Protein AF-0000000084943368 (afdb_homodimer)

pLDDT: mean 85.99, std 12.98, range [38.03, 97.88]

Radius of gyration: 17.95 Å; Cα contacts (8 Å, |Δi|>4): 256; chains: 2; bounding box: 40×63×38 Å

Solvent-accessible surface area (backbone atoms only — not comparable to full-atom values): 11336 Å² total; per-residue (Å²): 122,72,68,53,50,54,46,42,65,58,42,25,47,62,23,28,58,54,39,60,60,50,49,60,69,29,65,86,45,66,41,35,63,68,56,49,50,61,71,68,44,101,60,52,69,66,56,49,51,52,53,52,49,42,31,36,66,37,35,29,31,46,76,45,78,38,72,89,68,64,84,44,48,30,35,29,60,30,76,60,28,56,68,42,44,65,58,48,51,50,51,53,48,51,48,64,76,42,43,74,57,31,76,89,122,72,70,53,51,55,46,41,65,59,42,27,46,62,22,30,58,56,38,58,58,51,49,60,69,29,66,88,45,64,42,35,64,68,58,50,50,62,72,68,43,101,62,54,70,66,57,49,51,51,52,52,49,43,31,34,66,39,35,29,30,45,78,44,76,39,74,90,67,68,81,44,50,30,36,32,60,29,76,60,29,55,68,42,45,65,58,47,53,49,51,54,48,51,49,66,75,43,43,75,57,32,75,89

Organism: NCBI:txid638301

Nearest PDB structures (foldseek):
  7bzg-assembly3_J  TM=8.131E-01  e=2.054E-06  Bacillus subtilis subsp. subtilis str. 168
  4a5n-assembly2_D  TM=8.338E-01  e=8.220E-06  Bacillus subtilis
  1yyv-assembly1_B  TM=8.795E-01  e=1.180E-05  Salmonella enterica subsp. enterica serovar Typhimurium str. LT2
  4a5m-assembly1_B  TM=8.443E-01  e=1.800E-05  Bacillus subtilis
  5hs8-assembly1_A  TM=8.587E-01  e=2.030E-05  Bacillus subtilis subsp. subtilis str. 168

Structure (mmCIF, N/CA/C/O backbone):
data_AF-0000000084943368-model_v1
#
loop_
_entity.id
_entity.type
_entity.pdbx_description
1 polymer 'Transcriptional regulator, HxlR family'
#
loop_
_atom_site.group_PDB
_atom_site.id
_atom_site.type_symbol
_atom_site.label_atom_id
_atom_site.label_alt_id
_atom_site.label_comp_id
_atom_site.label_asym_id
_atom_site.label_entity_id
_atom_site.label_seq_id
_atom_site.pdbx_PDB_ins_code
_atom_site.Cartn_x
_atom_site.Cartn_y
_atom_site.Cartn_z
_atom_site.occupancy
_atom_site.B_iso_or_equiv
_atom_site.auth_seq_id
_atom_site.auth_comp_id
_atom_site.auth_asym_id
_atom_site.auth_atom_id
_atom_site.pdbx_PDB_model_num
ATOM 1 N N . MET A 1 1 ? 19.891 8.328 3.795 1 38.34 1 MET A N 1
ATOM 2 C CA . MET A 1 1 ? 19.062 8.852 2.717 1 38.34 1 MET A CA 1
ATOM 3 C C . MET A 1 1 ? 18.922 7.828 1.591 1 38.34 1 MET A C 1
ATOM 5 O O . MET A 1 1 ? 17.953 7.855 0.831 1 38.34 1 MET A O 1
ATOM 9 N N . GLU A 1 2 ? 20.062 7.227 1.278 1 42.47 2 GLU A N 1
ATOM 10 C CA . GLU A 1 2 ? 20.344 6.234 0.245 1 42.47 2 GLU A CA 1
ATOM 11 C C . GLU A 1 2 ? 19.406 5.035 0.358 1 42.47 2 GLU A C 1
ATOM 13 O O . GLU A 1 2 ? 18.922 4.52 -0.652 1 42.47 2 GLU A O 1
ATOM 18 N N . ASN A 1 3 ? 19.375 4.504 1.568 1 47.84 3 ASN A N 1
ATOM 19 C CA . ASN A 1 3 ? 18.812 3.217 1.953 1 47.84 3 ASN A CA 1
ATOM 20 C C . ASN A 1 3 ? 17.281 3.232 1.868 1 47.84 3 ASN A C 1
ATOM 22 O O . ASN A 1 3 ? 16.656 2.178 1.788 1 47.84 3 ASN A O 1
ATOM 26 N N . GLU A 1 4 ? 16.844 4.508 1.929 1 57.06 4 GLU A N 1
ATOM 27 C CA . GLU A 1 4 ? 15.398 4.695 1.867 1 57.06 4 GLU A CA 1
ATOM 28 C C . GLU A 1 4 ? 14.883 4.52 0.443 1 57.06 4 GLU A C 1
ATOM 30 O O . GLU A 1 4 ? 13.773 4.016 0.238 1 57.06 4 GLU A O 1
ATOM 35 N N . THR A 1 5 ? 15.773 4.84 -0.438 1 58.81 5 THR A N 1
ATOM 36 C CA . THR A 1 5 ? 15.398 4.699 -1.84 1 58.81 5 THR A CA 1
ATOM 37 C C . THR A 1 5 ? 15.117 3.238 -2.18 1 58.81 5 THR A C 1
ATOM 39 O O . THR A 1 5 ? 14.156 2.934 -2.887 1 58.81 5 THR A O 1
ATOM 42 N N . TYR A 1 6 ? 16.062 2.508 -1.669 1 59.03 6 TYR A N 1
ATOM 43 C CA . TYR A 1 6 ? 15.906 1.086 -1.949 1 59.03 6 TYR A CA 1
ATOM 44 C C . TYR A 1 6 ? 14.633 0.546 -1.3 1 59.03 6 TYR A C 1
ATOM 46 O O . TYR A 1 6 ? 13.906 -0.243 -1.907 1 59.03 6 TYR A O 1
ATOM 54 N N . LEU A 1 7 ? 14.469 1.04 -0.187 1 63.16 7 LEU A N 1
ATOM 55 C CA . LEU A 1 7 ? 13.258 0.605 0.51 1 63.16 7 LEU A CA 1
ATOM 56 C C . LEU A 1 7 ? 12.008 1.028 -0.254 1 63.16 7 LEU A C 1
ATOM 58 O O . LEU A 1 7 ? 11.039 0.276 -0.323 1 63.16 7 LEU A O 1
ATOM 62 N N . ARG A 1 8 ? 12.289 2.049 -0.898 1 65.69 8 ARG A N 1
ATOM 63 C CA . ARG A 1 8 ? 11.156 2.578 -1.65 1 65.69 8 ARG A CA 1
ATOM 64 C C . ARG A 1 8 ? 10.867 1.714 -2.873 1 65.69 8 ARG A C 1
ATOM 66 O O . AR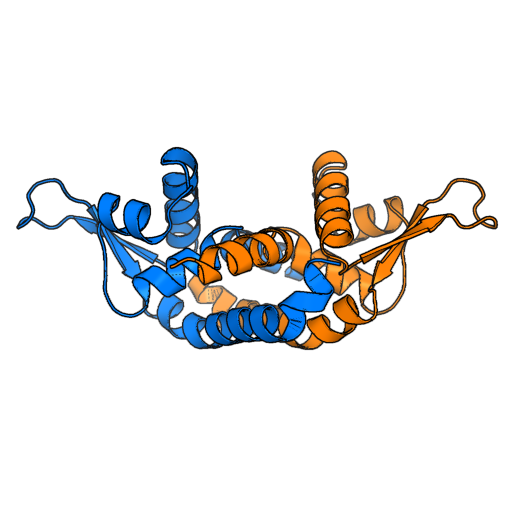G A 1 8 ? 9.703 1.425 -3.17 1 65.69 8 ARG A O 1
ATOM 73 N N . LYS A 1 9 ? 11.922 1.288 -3.475 1 65.88 9 LYS A N 1
ATOM 74 C CA . LYS A 1 9 ? 11.727 0.474 -4.672 1 65.88 9 LYS A CA 1
ATOM 75 C C . LYS A 1 9 ? 11.023 -0.839 -4.336 1 65.88 9 LYS A C 1
ATOM 77 O O . LYS A 1 9 ? 10.219 -1.335 -5.125 1 65.88 9 LYS A O 1
ATOM 82 N N . LEU A 1 10 ? 11.359 -1.31 -3.209 1 64.06 10 LEU A N 1
ATOM 83 C CA . LEU A 1 10 ? 10.805 -2.598 -2.805 1 64.06 10 LEU A CA 1
ATOM 84 C C . LEU A 1 10 ? 9.422 -2.424 -2.182 1 64.06 10 LEU A C 1
ATOM 86 O O . LEU A 1 10 ? 8.547 -3.271 -2.361 1 64.06 10 LEU A O 1
ATOM 90 N N . ALA A 1 11 ? 9.305 -1.315 -1.587 1 70 11 ALA A N 1
ATOM 91 C CA . ALA A 1 11 ? 8.062 -1.068 -0.865 1 70 11 ALA A CA 1
ATOM 92 C C . ALA A 1 11 ? 6.949 -0.646 -1.82 1 70 11 ALA A C 1
ATOM 94 O O . ALA A 1 11 ? 5.789 -1.027 -1.64 1 70 11 ALA A O 1
ATOM 95 N N . LEU A 1 12 ? 7.426 -0.062 -2.857 1 68.69 12 LEU A N 1
ATOM 96 C CA . LEU A 1 12 ? 6.449 0.601 -3.711 1 68.69 12 LEU A CA 1
ATOM 97 C C . LEU A 1 12 ? 5.5 -0.414 -4.34 1 68.69 12 LEU A C 1
ATOM 99 O O . LEU A 1 12 ? 4.277 -0.266 -4.254 1 68.69 12 LEU A O 1
ATOM 103 N N . PRO A 1 13 ? 6.035 -1.465 -4.805 1 66.38 13 PRO A N 1
ATOM 104 C CA . PRO A 1 13 ? 5.125 -2.449 -5.391 1 66.38 13 PRO A CA 1
ATOM 105 C C . PRO A 1 13 ? 4.305 -3.197 -4.34 1 66.38 13 PRO A C 1
ATOM 107 O O . PRO A 1 13 ? 3.193 -3.646 -4.621 1 66.38 13 PRO A O 1
ATOM 110 N N . LEU A 1 14 ? 4.871 -3.35 -3.201 1 71.94 14 LEU A N 1
ATOM 111 C CA . LEU A 1 14 ? 4.219 -4.082 -2.121 1 71.94 14 LEU A CA 1
ATOM 112 C C . LEU A 1 14 ? 3.025 -3.303 -1.579 1 71.94 14 LEU A C 1
ATOM 114 O O . LEU A 1 14 ? 2.068 -3.896 -1.075 1 71.94 14 LEU A O 1
ATOM 118 N N . LEU A 1 15 ? 3.131 -2.074 -1.814 1 72.56 15 LEU A N 1
ATOM 119 C CA . LEU A 1 15 ? 2.141 -1.184 -1.22 1 72.56 15 LEU A CA 1
ATOM 120 C C . LEU A 1 15 ? 1.137 -0.709 -2.266 1 72.56 15 LEU A C 1
ATOM 122 O O . LEU A 1 15 ? 0.456 0.299 -2.066 1 72.56 15 LEU A O 1
ATOM 126 N N . GLY A 1 16 ? 1.159 -1.433 -3.316 1 77.56 16 GLY A N 1
ATOM 127 C CA . GLY A 1 16 ? 0.173 -1.107 -4.332 1 77.56 16 GLY A CA 1
ATOM 128 C C . GLY A 1 16 ? -1.257 -1.275 -3.855 1 77.56 16 GLY A C 1
ATOM 129 O O . GLY A 1 16 ? -1.529 -2.088 -2.969 1 77.56 16 GLY A O 1
ATOM 130 N N . LYS A 1 17 ? -2.17 -0.549 -4.461 1 78.12 17 LYS A N 1
ATOM 131 C CA . LYS A 1 17 ? -3.572 -0.456 -4.062 1 78.12 17 LYS A CA 1
ATOM 132 C C . LYS A 1 17 ? -4.223 -1.835 -4.016 1 78.12 17 LYS A C 1
ATOM 134 O O . LYS A 1 17 ? -5.043 -2.111 -3.139 1 78.12 17 LYS A O 1
ATOM 139 N N . TRP A 1 18 ? -3.746 -2.734 -4.816 1 85.44 18 TRP A N 1
ATOM 140 C CA . TRP A 1 18 ? -4.422 -4.023 -4.918 1 85.44 18 TRP A CA 1
ATOM 141 C C . TRP A 1 18 ? -3.588 -5.129 -4.277 1 85.44 18 TRP A C 1
ATOM 143 O O . TRP A 1 18 ? -4.062 -6.254 -4.105 1 85.44 18 TRP A O 1
ATOM 153 N N . SER A 1 19 ? -2.426 -4.879 -3.803 1 88 19 SER A N 1
ATOM 154 C CA . SER A 1 19 ? -1.482 -5.898 -3.357 1 88 19 SER A CA 1
ATOM 155 C C . SER A 1 19 ? -2.049 -6.703 -2.191 1 88 19 SER A C 1
ATOM 157 O O . SER A 1 19 ? -1.982 -7.934 -2.189 1 88 19 SER A O 1
ATOM 159 N N . VAL A 1 20 ? -2.611 -6.074 -1.251 1 88.25 20 VAL A N 1
ATOM 160 C CA . VAL A 1 20 ? -3.148 -6.727 -0.062 1 88.25 20 VAL A CA 1
ATOM 161 C C . VAL A 1 20 ? -4.27 -7.684 -0.459 1 88.25 20 VAL A C 1
ATOM 163 O O . VAL A 1 20 ? -4.285 -8.844 -0.043 1 88.25 20 VAL A O 1
ATOM 166 N N . PHE A 1 21 ? -5.098 -7.273 -1.328 1 88.5 21 PHE A N 1
ATOM 167 C CA . PHE A 1 21 ? -6.266 -8.062 -1.707 1 88.5 21 PHE A CA 1
ATOM 168 C C . PHE A 1 21 ? -5.859 -9.234 -2.596 1 88.5 21 PHE A C 1
ATOM 170 O O . PHE A 1 21 ? -6.445 -10.312 -2.514 1 88.5 21 PHE A O 1
ATOM 177 N N . ILE A 1 22 ? -4.898 -8.961 -3.383 1 93.06 22 ILE A N 1
ATOM 178 C CA . ILE A 1 22 ? -4.387 -10.039 -4.223 1 93.06 22 ILE A CA 1
ATOM 179 C C . ILE A 1 22 ? -3.754 -11.117 -3.348 1 93.06 22 ILE A C 1
ATOM 181 O O . ILE A 1 22 ? -3.992 -12.312 -3.557 1 93.06 22 ILE A O 1
ATOM 185 N N . LEU A 1 23 ? -2.994 -10.711 -2.385 1 93.69 23 LEU A N 1
ATOM 186 C CA . LEU A 1 23 ? -2.338 -11.672 -1.501 1 93.69 23 LEU A CA 1
ATOM 187 C C . LEU A 1 23 ? -3.363 -12.461 -0.699 1 93.69 23 LEU A C 1
ATOM 189 O O . LEU A 1 23 ? -3.219 -13.672 -0.522 1 93.69 23 LEU A O 1
ATOM 193 N N . LEU A 1 24 ? -4.328 -11.789 -0.262 1 92.69 24 LEU A N 1
ATOM 194 C CA . LEU A 1 24 ? -5.379 -12.469 0.483 1 92.69 24 LEU A CA 1
ATOM 195 C C . LEU A 1 24 ? -6.125 -13.461 -0.409 1 92.69 24 LEU A C 1
ATOM 197 O O . LEU A 1 24 ? -6.484 -14.547 0.034 1 92.69 24 LEU A O 1
ATOM 201 N N . THR A 1 25 ? -6.371 -13.055 -1.613 1 94.81 25 THR A N 1
ATOM 202 C CA . THR A 1 25 ? -7.066 -13.898 -2.58 1 94.81 25 THR A CA 1
ATOM 203 C C . THR A 1 25 ? -6.273 -15.172 -2.855 1 94.81 25 THR A C 1
ATOM 205 O O . THR A 1 25 ? -6.855 -16.25 -2.99 1 94.81 25 THR A O 1
ATOM 208 N N . LEU A 1 26 ? -4.961 -15.078 -2.799 1 97.12 26 LEU A N 1
ATOM 209 C CA . LEU A 1 26 ? -4.09 -16.188 -3.189 1 97.12 26 LEU A CA 1
ATOM 210 C C . LEU A 1 26 ? -3.543 -16.906 -1.961 1 97.12 26 LEU A C 1
ATOM 212 O O . LEU A 1 26 ? -2.689 -17.781 -2.084 1 97.12 26 LEU A O 1
ATOM 216 N N . GLU A 1 27 ? -3.979 -16.562 -0.827 1 96.75 27 GLU A N 1
ATOM 217 C CA . GLU A 1 27 ? -3.412 -17.031 0.43 1 96.75 27 GLU A CA 1
ATOM 218 C C . GLU A 1 27 ? -3.506 -18.562 0.531 1 96.75 27 GLU A C 1
ATOM 220 O O . GLU A 1 27 ? -2.576 -19.203 1.013 1 96.75 27 GLU A O 1
ATOM 225 N N . LYS A 1 28 ? -4.523 -19.125 0.025 1 96.5 28 LYS A N 1
ATOM 226 C CA . LYS A 1 28 ? -4.766 -20.547 0.247 1 96.5 28 LYS A CA 1
ATOM 227 C C . LYS A 1 28 ? -4.301 -21.375 -0.948 1 96.5 28 LYS A C 1
ATOM 229 O O . LYS A 1 28 ? -3.9 -22.531 -0.791 1 96.5 28 LYS A O 1
ATOM 234 N N . GLU A 1 29 ? -4.379 -20.844 -2.107 1 96.44 29 GLU A N 1
ATOM 235 C CA . GLU A 1 29 ? -4.031 -21.594 -3.312 1 96.44 29 GLU A CA 1
ATOM 236 C C . GLU A 1 29 ? -3.732 -20.656 -4.477 1 96.44 29 GLU A C 1
ATOM 238 O O . GLU A 1 29 ? -4.062 -19.469 -4.426 1 96.44 29 GLU A O 1
ATOM 243 N N . GLU A 1 30 ? -3.047 -21.25 -5.469 1 97.06 30 GLU A N 1
ATOM 244 C CA . GLU A 1 30 ? -2.846 -20.5 -6.703 1 97.06 30 GLU A CA 1
ATOM 245 C C . GLU A 1 30 ? -4.141 -20.391 -7.504 1 97.06 30 GLU A C 1
ATOM 247 O O . GLU A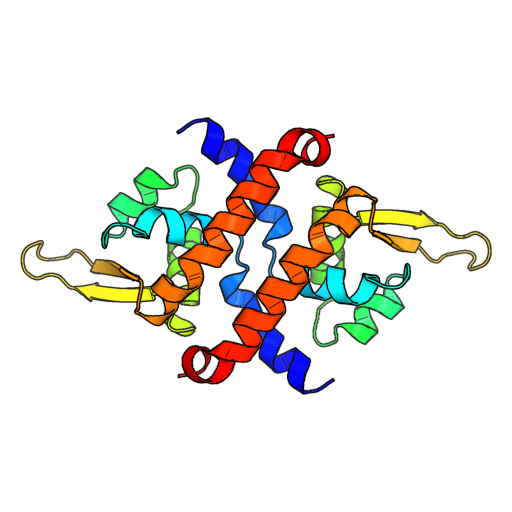 1 30 ? -5.035 -21.234 -7.359 1 97.06 30 GLU A O 1
ATOM 252 N N . MET A 1 31 ? -4.254 -19.344 -8.32 1 96.81 31 MET A N 1
ATOM 253 C CA . MET A 1 31 ? -5.426 -19.094 -9.148 1 96.81 31 MET A CA 1
ATOM 254 C C . MET A 1 31 ? -5.02 -18.547 -10.516 1 96.81 31 MET A C 1
ATOM 256 O O . MET A 1 31 ? -3.938 -17.969 -10.656 1 96.81 31 MET A O 1
ATOM 260 N N . TYR A 1 32 ? -5.828 -18.859 -11.453 1 95.62 32 TYR A N 1
ATOM 261 C CA . TYR A 1 32 ? -5.551 -18.219 -12.734 1 95.62 32 TYR A CA 1
ATOM 262 C C . TYR A 1 32 ? -6.258 -16.875 -12.844 1 95.62 32 TYR A C 1
ATOM 264 O O . TYR A 1 32 ? -7.043 -16.516 -11.969 1 95.62 32 TYR A O 1
ATOM 272 N N . PHE A 1 33 ? -5.941 -16.125 -13.961 1 95.31 33 PHE A N 1
ATOM 273 C CA . PHE A 1 33 ? -6.262 -14.711 -14.094 1 95.31 33 PHE A CA 1
ATOM 274 C C . PHE A 1 33 ? -7.75 -14.469 -13.875 1 95.31 33 PHE A C 1
ATOM 276 O O . PHE A 1 33 ? -8.133 -13.656 -13.023 1 95.31 33 PHE A O 1
ATOM 283 N N . ALA A 1 34 ? -8.57 -15.211 -14.5 1 94.19 34 ALA A N 1
ATOM 284 C CA . ALA A 1 34 ? -10.008 -14.977 -14.461 1 94.19 34 ALA A CA 1
ATOM 285 C C . ALA A 1 34 ? -10.562 -15.227 -13.062 1 94.19 34 ALA A C 1
ATOM 287 O O . ALA A 1 34 ? -11.508 -14.562 -12.625 1 94.19 34 ALA A O 1
ATOM 288 N N . GLN A 1 35 ? -10.07 -16.156 -12.375 1 94.88 35 GLN A N 1
ATOM 289 C CA . GLN A 1 35 ? -10.484 -16.469 -11.008 1 94.88 35 GLN A CA 1
ATOM 290 C C . GLN A 1 35 ? -10.148 -15.312 -10.07 1 94.88 35 GLN A C 1
ATOM 292 O O . GLN A 1 35 ? -10.969 -14.938 -9.227 1 94.88 35 GLN A O 1
ATOM 297 N N . ILE A 1 36 ? -8.961 -14.797 -10.242 1 95.94 36 ILE A N 1
ATOM 298 C CA . ILE A 1 36 ? -8.539 -13.664 -9.414 1 95.94 36 ILE A CA 1
ATOM 299 C C . ILE A 1 36 ? -9.43 -12.461 -9.703 1 95.94 36 ILE A C 1
ATOM 301 O O . ILE A 1 36 ? -9.914 -11.805 -8.773 1 95.94 36 ILE A O 1
ATOM 305 N N . GLU A 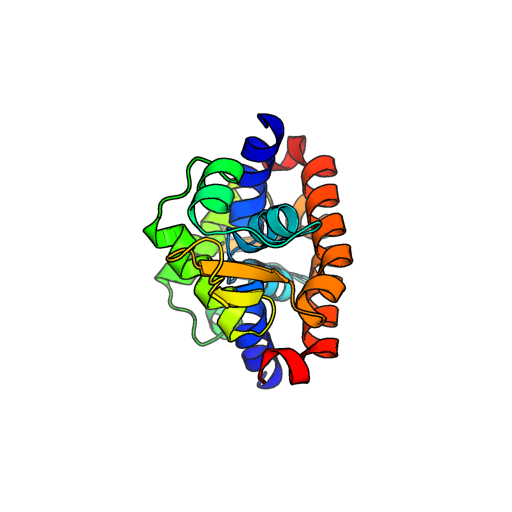1 37 ? -9.617 -12.211 -10.969 1 94.44 37 GLU A N 1
ATOM 306 C CA . GLU A 1 37 ? -10.461 -11.102 -11.398 1 94.44 37 GLU A CA 1
ATOM 307 C C . GLU A 1 37 ? -11.852 -11.195 -10.773 1 94.44 37 GLU A C 1
ATOM 309 O O . GLU A 1 37 ? -12.367 -10.211 -10.242 1 94.44 37 GLU A O 1
ATOM 314 N N . ARG A 1 38 ? -12.406 -12.359 -10.773 1 93.56 38 ARG A N 1
ATOM 315 C CA . ARG A 1 38 ? -13.75 -12.578 -10.234 1 93.56 38 ARG A CA 1
ATOM 316 C C . ARG A 1 38 ? -13.781 -12.367 -8.727 1 93.56 38 ARG A C 1
ATOM 318 O O . ARG A 1 38 ? -14.742 -11.797 -8.195 1 93.56 38 ARG A O 1
ATOM 325 N N . THR A 1 39 ? -12.82 -12.883 -8.094 1 92.5 39 THR A N 1
ATOM 326 C CA . THR A 1 39 ? -12.758 -12.789 -6.641 1 92.5 39 THR A CA 1
ATOM 327 C C . THR A 1 39 ? -12.625 -11.328 -6.199 1 92.5 39 THR A C 1
ATOM 329 O O . THR A 1 39 ? -13.273 -10.906 -5.238 1 92.5 39 THR A O 1
ATOM 332 N N . LEU A 1 40 ? -11.734 -10.547 -6.754 1 89.06 40 LEU A N 1
ATOM 333 C CA . LEU A 1 40 ? -11.492 -9.156 -6.387 1 89.06 40 LEU A CA 1
ATOM 334 C C . LEU A 1 40 ? -12.672 -8.281 -6.793 1 89.06 40 LEU A C 1
ATOM 336 O O . LEU A 1 40 ? -13.031 -7.348 -6.07 1 89.06 40 LEU A O 1
ATOM 340 N N . GLY A 1 41 ? -13.227 -8.586 -7.816 1 85.19 41 GLY A N 1
ATOM 341 C CA . GLY A 1 41 ? -14.305 -7.75 -8.305 1 85.19 41 GLY A CA 1
ATOM 342 C C . GLY A 1 41 ? -13.898 -6.309 -8.523 1 85.19 41 GLY A C 1
ATOM 343 O O . GLY A 1 41 ? -12.828 -5.887 -8.078 1 85.19 41 GLY A O 1
ATOM 344 N N . SER A 1 42 ? -14.523 -5.504 -9.453 1 82.44 42 SER A N 1
ATOM 345 C CA . SER A 1 42 ? -14.445 -4.059 -9.656 1 82.44 42 SER A CA 1
ATOM 346 C C . SER A 1 42 ? -13.031 -3.627 -10.016 1 82.44 42 SER A C 1
ATOM 348 O O . SER A 1 42 ? -12.594 -2.531 -9.656 1 82.44 42 SER A O 1
ATOM 350 N N . ILE A 1 43 ? -12.141 -4.57 -10.344 1 87.31 43 ILE A N 1
ATOM 351 C CA . ILE A 1 43 ? -10.805 -4.242 -10.828 1 87.31 43 ILE A CA 1
ATOM 352 C C . ILE A 1 43 ? -10.742 -4.449 -12.344 1 87.31 43 ILE A C 1
ATOM 354 O O . ILE A 1 43 ? -11.281 -5.43 -12.859 1 87.31 43 ILE A O 1
ATOM 358 N N . SER A 1 44 ? -10.172 -3.523 -12.984 1 92.94 44 SER A N 1
ATOM 359 C CA . SER A 1 44 ? -10.016 -3.695 -14.43 1 92.94 44 SER A CA 1
ATOM 360 C C . SER A 1 44 ? -8.93 -4.719 -14.75 1 92.94 44 SER A C 1
ATOM 362 O O . SER A 1 44 ? -8.016 -4.926 -13.953 1 92.94 44 SER A O 1
ATOM 364 N N . ARG A 1 45 ? -9.016 -5.281 -15.93 1 94.44 45 ARG A N 1
ATOM 365 C CA . ARG A 1 45 ? -8.039 -6.27 -16.375 1 94.44 45 ARG A CA 1
ATOM 366 C C . ARG A 1 45 ? -6.645 -5.66 -16.469 1 94.44 45 ARG A C 1
ATOM 368 O O . ARG A 1 45 ? -5.652 -6.309 -16.109 1 94.44 45 ARG A O 1
ATOM 375 N N . LYS A 1 46 ? -6.648 -4.504 -16.938 1 95.56 46 LYS A N 1
ATOM 376 C CA . LYS A 1 46 ? -5.367 -3.822 -17.078 1 95.56 46 LYS A CA 1
ATOM 377 C C . LYS A 1 46 ? -4.703 -3.607 -15.727 1 95.56 46 LYS A C 1
ATOM 379 O O . LYS A 1 46 ? -3.506 -3.857 -15.57 1 95.56 46 LYS A O 1
ATOM 384 N N . VAL A 1 47 ? -5.465 -3.129 -14.836 1 92.25 47 VAL A N 1
ATOM 385 C CA . VAL A 1 47 ? -4.949 -2.842 -13.5 1 92.25 47 VAL A CA 1
ATOM 386 C C . VAL A 1 47 ? -4.531 -4.141 -12.812 1 92.25 47 VAL A C 1
ATOM 388 O O . VAL A 1 47 ? -3.488 -4.199 -12.164 1 92.25 47 VAL A O 1
ATOM 391 N N . LEU A 1 48 ? -5.363 -5.129 -12.969 1 94.75 48 LEU A N 1
ATOM 392 C CA . LEU A 1 48 ? -5.008 -6.418 -12.383 1 94.75 48 LEU A CA 1
ATOM 393 C C . LEU A 1 48 ? -3.697 -6.934 -12.977 1 94.75 48 LEU A C 1
ATOM 395 O O . LEU A 1 48 ? -2.814 -7.379 -12.234 1 94.75 48 LEU A O 1
ATOM 399 N N . THR A 1 49 ? -3.553 -6.895 -14.281 1 96.38 49 THR A N 1
ATOM 400 C CA . THR A 1 49 ? -2.336 -7.332 -14.961 1 96.38 49 THR A CA 1
ATOM 401 C C . THR A 1 49 ? -1.117 -6.594 -14.414 1 96.38 49 THR A C 1
ATOM 403 O O . THR A 1 49 ? -0.108 -7.219 -14.078 1 96.38 49 THR A O 1
ATOM 406 N N . GLN A 1 50 ? -1.261 -5.359 -14.32 1 94.06 50 GLN A N 1
ATOM 407 C CA . GLN A 1 50 ? -0.158 -4.543 -13.828 1 94.06 50 GLN A CA 1
ATOM 408 C C . GLN A 1 50 ? 0.188 -4.898 -12.383 1 94.06 50 GLN A C 1
ATOM 410 O O . GLN A 1 50 ? 1.364 -5 -12.031 1 94.06 50 GLN A O 1
ATOM 415 N N . SER A 1 51 ? -0.803 -5.082 -11.562 1 92.88 51 SER A N 1
ATOM 416 C CA . SER A 1 51 ? -0.584 -5.395 -10.156 1 92.88 51 SER A CA 1
ATOM 417 C C . SER A 1 51 ? 0.09 -6.75 -9.984 1 92.88 51 SER A C 1
ATOM 419 O O . SER A 1 51 ? 0.997 -6.902 -9.164 1 92.88 51 SER A O 1
ATOM 421 N N . LEU A 1 52 ? -0.355 -7.656 -10.742 1 95.81 52 LEU A N 1
ATOM 422 C CA . LEU A 1 52 ? 0.253 -8.984 -10.688 1 95.81 52 LEU A CA 1
ATOM 423 C C . LEU A 1 52 ? 1.717 -8.93 -11.109 1 95.81 52 LEU A C 1
ATOM 425 O O . LEU A 1 52 ? 2.582 -9.5 -10.438 1 95.81 52 LEU A O 1
ATOM 429 N N . ASN A 1 53 ? 1.979 -8.25 -12.164 1 94.38 53 ASN A N 1
ATOM 430 C CA . ASN A 1 53 ? 3.346 -8.141 -12.656 1 94.38 53 ASN A CA 1
ATOM 431 C C . ASN A 1 53 ? 4.254 -7.438 -11.648 1 94.38 53 ASN A C 1
ATOM 433 O O . ASN A 1 53 ? 5.41 -7.824 -11.477 1 94.38 53 ASN A O 1
ATOM 437 N N . ASP A 1 54 ? 3.756 -6.414 -11.047 1 90.75 54 ASP A N 1
ATOM 438 C CA . ASP A 1 54 ? 4.523 -5.707 -10.023 1 90.75 54 ASP A CA 1
ATOM 439 C C . ASP A 1 54 ? 4.934 -6.648 -8.898 1 90.75 54 ASP A C 1
ATOM 441 O O . ASP A 1 54 ? 6.074 -6.605 -8.43 1 90.75 54 ASP A O 1
ATOM 445 N N . LEU A 1 55 ? 4.059 -7.492 -8.453 1 93.25 55 LEU A N 1
ATOM 446 C CA . LEU A 1 55 ? 4.312 -8.406 -7.344 1 93.25 55 LEU A CA 1
ATOM 447 C C . LEU A 1 55 ? 5.254 -9.531 -7.766 1 93.25 55 LEU A C 1
ATOM 449 O O . LEU A 1 55 ? 6.031 -10.031 -6.953 1 93.25 55 LEU A O 1
ATOM 453 N N . ILE A 1 56 ? 5.176 -9.891 -9.047 1 94.19 56 ILE A N 1
ATOM 454 C CA . ILE A 1 56 ? 6.102 -10.883 -9.586 1 94.19 56 ILE A CA 1
ATOM 455 C C . ILE A 1 56 ? 7.512 -10.297 -9.625 1 94.19 56 ILE A C 1
ATOM 457 O O . ILE A 1 56 ? 8.477 -10.961 -9.258 1 94.19 56 ILE A O 1
ATOM 461 N N . GLU A 1 57 ? 7.594 -9.125 -10.047 1 90.25 57 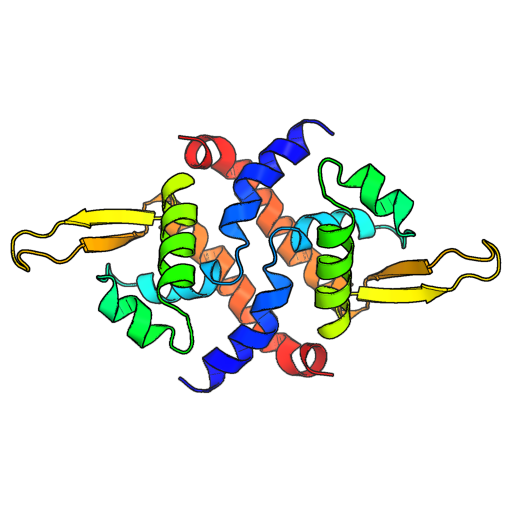GLU A N 1
ATOM 462 C CA . GLU A 1 57 ? 8.875 -8.445 -10.188 1 90.25 57 GLU A CA 1
ATOM 463 C C . GLU A 1 57 ? 9.625 -8.414 -8.859 1 90.25 57 GLU A C 1
ATOM 465 O O . GLU A 1 57 ? 10.859 -8.492 -8.836 1 90.25 57 GLU A O 1
ATOM 470 N N . ILE A 1 58 ? 8.883 -8.344 -7.793 1 88.44 58 ILE A N 1
ATOM 471 C CA . ILE A 1 58 ? 9.555 -8.242 -6.5 1 88.44 58 ILE A CA 1
ATOM 472 C C . ILE A 1 58 ? 9.516 -9.594 -5.793 1 88.44 58 ILE A C 1
ATOM 474 O O . ILE A 1 58 ? 9.609 -9.664 -4.566 1 88.44 58 ILE A O 1
ATOM 478 N N . ASN A 1 59 ? 9.18 -10.641 -6.48 1 92.81 59 ASN A N 1
ATOM 479 C CA . ASN A 1 59 ? 9.297 -12.023 -6.023 1 92.81 59 ASN A CA 1
ATOM 480 C C . ASN A 1 59 ? 8.273 -12.344 -4.945 1 92.81 59 ASN A C 1
ATOM 482 O O . ASN A 1 59 ? 8.547 -13.133 -4.035 1 92.81 59 ASN A O 1
ATOM 486 N N . ILE A 1 60 ? 7.188 -11.758 -4.941 1 94.44 60 ILE A N 1
ATOM 487 C CA . ILE A 1 60 ? 6.094 -12.039 -4.02 1 94.44 60 ILE A CA 1
ATOM 488 C C . ILE A 1 60 ? 5.16 -13.078 -4.633 1 94.44 60 ILE A C 1
ATOM 490 O O . ILE A 1 60 ? 4.609 -13.922 -3.92 1 94.44 60 ILE A O 1
ATOM 494 N N . LEU A 1 61 ? 5.023 -12.969 -5.953 1 96.62 61 LEU A N 1
ATOM 495 C CA . LEU A 1 61 ? 4.203 -13.922 -6.695 1 96.62 61 LEU A CA 1
ATOM 496 C C . LEU A 1 61 ? 5.047 -14.688 -7.711 1 96.62 61 LEU A C 1
ATOM 498 O O . LEU A 1 61 ? 6.062 -14.18 -8.188 1 96.62 61 LEU A O 1
ATOM 502 N N . TYR A 1 62 ? 4.609 -15.891 -7.984 1 97.25 62 TYR A N 1
ATOM 503 C CA . TYR A 1 62 ? 5.086 -16.594 -9.18 1 97.25 62 TYR A CA 1
ATOM 504 C C . TYR A 1 62 ? 3.969 -16.734 -10.203 1 97.25 62 TYR A C 1
ATOM 506 O O . TYR A 1 62 ? 2.787 -16.625 -9.867 1 97.25 62 TYR A O 1
ATOM 514 N N . LYS A 1 63 ? 4.355 -16.859 -11.406 1 96.69 63 LYS A N 1
ATOM 515 C CA . LYS A 1 63 ? 3.473 -17.094 -12.547 1 96.69 63 LYS A CA 1
ATOM 516 C C . LYS A 1 63 ? 3.859 -18.375 -13.289 1 96.69 63 LYS A C 1
ATOM 518 O O . LYS A 1 63 ? 5.035 -18.594 -13.578 1 96.69 63 LYS A O 1
ATOM 523 N N . ARG A 1 64 ? 2.869 -19.234 -13.477 1 93.69 64 ARG A N 1
ATOM 524 C CA . ARG A 1 64 ? 3.207 -20.453 -14.203 1 93.69 64 ARG A CA 1
ATOM 525 C C . ARG A 1 64 ? 2.049 -20.906 -15.094 1 93.69 64 ARG A C 1
ATOM 527 O O . ARG A 1 64 ? 0.883 -20.672 -14.758 1 93.69 64 ARG A O 1
ATOM 534 N N . GLY A 1 65 ? 2.432 -21.484 -16.219 1 88.56 65 GLY A N 1
ATOM 535 C CA . GLY A 1 65 ? 1.442 -22.125 -17.078 1 88.56 65 GLY A CA 1
ATOM 536 C C . GLY A 1 65 ? 1.116 -23.547 -16.656 1 88.56 65 GLY A C 1
ATOM 537 O O . GLY A 1 65 ? 1.943 -24.219 -16.047 1 88.56 65 GLY A O 1
ATOM 538 N N . LYS A 1 66 ? -0.229 -23.922 -16.75 1 78.75 66 LYS A N 1
ATOM 539 C CA . LYS A 1 66 ? -0.584 -25.312 -16.484 1 78.75 66 LYS A CA 1
ATOM 540 C C . LYS A 1 66 ? -1.13 -25.984 -17.734 1 78.75 66 LYS A C 1
ATOM 542 O O . LYS A 1 66 ? -1.996 -25.438 -18.406 1 78.75 66 LYS A O 1
ATOM 547 N N . ALA A 1 67 ? -0.508 -27.078 -18.047 1 73.19 67 ALA A N 1
ATOM 548 C CA . ALA A 1 67 ? -0.845 -27.875 -19.219 1 73.19 67 ALA A CA 1
ATOM 549 C C . ALA A 1 67 ? -2.299 -28.344 -19.156 1 73.19 67 ALA A C 1
AT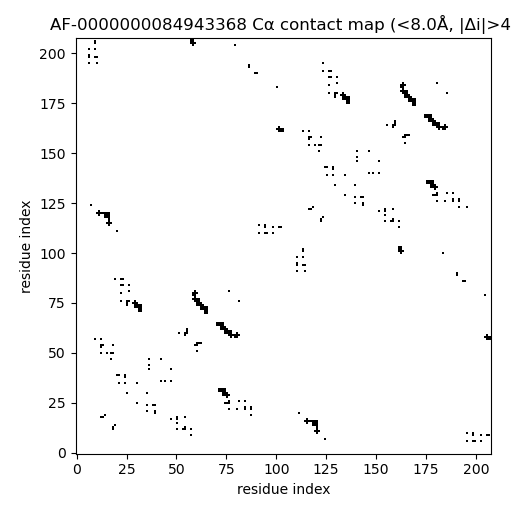OM 551 O O . ALA A 1 67 ? -2.971 -28.422 -20.188 1 73.19 67 ALA A O 1
ATOM 552 N N . SER A 1 68 ? -2.658 -28.703 -17.984 1 73.25 68 SER A N 1
ATOM 553 C CA . SER A 1 68 ? -3.973 -29.328 -17.844 1 73.25 68 SER A CA 1
ATOM 554 C C . SER A 1 68 ? -5.082 -28.359 -18.266 1 73.25 68 SER A C 1
ATOM 556 O O . SER A 1 68 ? -6.172 -28.797 -18.641 1 73.25 68 SER A O 1
ATOM 558 N N . THR A 1 69 ? -4.828 -27.219 -18.125 1 71.19 69 THR A N 1
ATOM 559 C CA . THR A 1 69 ? -5.902 -26.266 -18.375 1 71.19 69 THR A CA 1
ATOM 560 C C . THR A 1 69 ? -5.699 -25.562 -19.703 1 71.19 69 THR A C 1
ATOM 562 O O . THR A 1 69 ? -6.598 -24.875 -20.203 1 71.19 69 THR A O 1
ATOM 565 N N . GLY A 1 70 ? -4.582 -26.234 -20.406 1 68.88 70 GLY A N 1
ATOM 566 C CA . GLY A 1 70 ? -4.25 -25.766 -21.75 1 68.88 70 GLY A CA 1
ATOM 567 C C . GLY A 1 70 ? -3.564 -24.406 -21.75 1 68.88 70 GLY A C 1
ATOM 568 O O . GLY A 1 70 ? -2.336 -24.328 -21.672 1 68.88 70 GLY A O 1
ATOM 569 N N . HIS A 1 71 ? -4.434 -23.156 -21.578 1 78.69 71 HIS A N 1
ATOM 570 C CA . HIS A 1 71 ? -3.984 -21.812 -21.922 1 78.69 71 HIS A CA 1
ATOM 571 C C . HIS A 1 71 ? -4.086 -20.875 -20.719 1 78.69 71 HIS A C 1
ATOM 573 O O . HIS A 1 71 ? -3.998 -19.656 -20.891 1 78.69 71 HIS A O 1
ATOM 579 N N . LYS A 1 72 ? -4.184 -21.672 -19.578 1 87.5 72 LYS A N 1
ATOM 580 C CA . LYS A 1 72 ? -4.375 -20.719 -18.484 1 87.5 72 LYS A CA 1
ATOM 581 C C . LYS A 1 72 ? -3.072 -20.484 -17.719 1 87.5 72 LYS A C 1
ATOM 583 O O . LYS A 1 72 ? -2.295 -21.422 -17.516 1 87.5 72 LYS A O 1
ATOM 588 N N . THR A 1 73 ? -2.805 -19.281 -17.375 1 93.5 73 THR A N 1
ATOM 589 C CA . THR A 1 73 ? -1.666 -18.891 -16.562 1 93.5 73 THR A CA 1
ATOM 590 C C . THR A 1 73 ? -2.08 -18.734 -15.094 1 93.5 73 THR A C 1
ATOM 592 O O . THR A 1 73 ? -3.072 -18.078 -14.789 1 93.5 73 THR A O 1
ATOM 595 N N . TYR A 1 74 ? -1.308 -19.438 -14.234 1 96 74 TYR A N 1
ATOM 596 C CA . TYR A 1 74 ? -1.639 -19.438 -12.812 1 96 74 TYR A CA 1
ATOM 597 C C . TYR A 1 74 ? -0.68 -18.547 -12.031 1 96 74 TYR A C 1
ATOM 599 O O . TYR A 1 74 ? 0.497 -18.438 -12.383 1 96 74 TYR A O 1
ATOM 607 N N . TYR A 1 75 ? -1.245 -17.984 -11 1 97.88 75 TYR A N 1
ATOM 608 C CA . TYR A 1 75 ? -0.496 -17.156 -10.07 1 97.88 75 TYR A CA 1
ATOM 609 C C . TYR A 1 75 ? -0.569 -17.703 -8.656 1 97.88 75 TYR A C 1
ATOM 611 O O . TYR A 1 75 ? -1.62 -18.188 -8.219 1 97.88 75 TYR A O 1
ATOM 619 N N . GLY A 1 76 ? 0.542 -17.594 -7.953 1 97.81 76 GLY A N 1
ATOM 620 C CA . GLY A 1 76 ? 0.61 -18.031 -6.566 1 97.81 76 GLY A CA 1
ATOM 621 C C . GLY A 1 76 ? 1.649 -17.281 -5.758 1 97.81 76 GLY A C 1
ATOM 622 O O . GLY A 1 76 ? 2.426 -16.5 -6.309 1 97.81 76 GLY A O 1
ATOM 623 N N . LEU A 1 77 ? 1.588 -17.562 -4.461 1 97.81 77 LEU A N 1
ATOM 624 C CA . LEU A 1 77 ? 2.545 -16.906 -3.574 1 97.81 77 LEU A CA 1
ATOM 625 C C . LEU A 1 77 ? 3.869 -17.672 -3.555 1 97.81 77 LEU A C 1
ATOM 627 O O . LEU A 1 77 ? 3.887 -18.891 -3.467 1 97.81 77 LEU A O 1
ATOM 631 N N . THR A 1 78 ? 4.949 -16.922 -3.699 1 96.94 78 THR A N 1
ATOM 632 C CA . THR A 1 78 ? 6.266 -17.5 -3.422 1 96.94 78 THR A CA 1
ATOM 633 C C . THR A 1 78 ? 6.449 -17.719 -1.923 1 96.94 78 THR A C 1
ATOM 635 O O . THR A 1 78 ? 5.621 -17.297 -1.119 1 96.94 78 THR A O 1
ATOM 638 N N . PRO A 1 79 ? 7.566 -18.406 -1.569 1 96.94 79 PRO A N 1
ATOM 639 C CA . PRO A 1 79 ? 7.852 -18.5 -0.135 1 96.94 79 PRO A CA 1
ATOM 640 C C . PRO A 1 79 ? 7.949 -17.125 0.534 1 96.94 79 PRO A C 1
ATOM 642 O O . PRO A 1 79 ? 7.465 -16.953 1.653 1 96.94 79 PRO A O 1
ATOM 645 N N . LEU A 1 80 ? 8.516 -16.203 -0.152 1 94.56 80 LEU A N 1
ATOM 646 C CA . LEU A 1 80 ? 8.586 -14.836 0.359 1 94.56 80 LEU A CA 1
ATOM 647 C C . LEU A 1 80 ? 7.191 -14.242 0.517 1 94.56 80 LEU A C 1
ATOM 649 O O . LEU A 1 80 ? 6.895 -13.602 1.527 1 94.56 80 LEU A O 1
ATOM 653 N N . GLY A 1 81 ? 6.363 -14.422 -0.498 1 95 81 GLY A N 1
ATOM 654 C CA . GLY A 1 81 ? 4.984 -13.961 -0.427 1 95 81 GLY A CA 1
ATOM 655 C C . GLY A 1 81 ? 4.227 -14.531 0.757 1 95 81 GLY A C 1
ATOM 656 O O . GLY A 1 81 ? 3.453 -13.82 1.404 1 95 81 GLY A O 1
ATOM 657 N N . LYS A 1 82 ? 4.477 -15.766 1.04 1 96.62 82 LYS A N 1
ATOM 658 C CA . LYS A 1 82 ? 3.824 -16.406 2.178 1 96.62 82 LYS A CA 1
ATOM 659 C C . LYS A 1 82 ? 4.301 -15.805 3.496 1 96.62 82 LYS A C 1
ATOM 661 O O . LYS A 1 82 ? 3.52 -15.672 4.441 1 96.62 82 LYS A O 1
ATOM 666 N N . ARG A 1 83 ? 5.508 -15.453 3.537 1 95.06 83 ARG A N 1
ATOM 667 C CA . ARG A 1 83 ? 6.055 -14.844 4.746 1 95.06 83 ARG A CA 1
ATOM 668 C C . ARG A 1 83 ? 5.461 -13.461 4.984 1 95.06 83 ARG A C 1
ATOM 670 O O . ARG A 1 83 ? 5.523 -12.938 6.102 1 95.06 83 ARG A O 1
ATOM 677 N N . LEU A 1 84 ? 4.898 -12.922 3.967 1 92.94 84 LEU A N 1
ATOM 678 C CA . LEU A 1 84 ? 4.305 -11.586 4.059 1 92.94 84 LEU A CA 1
ATOM 679 C C . LEU A 1 84 ? 2.891 -11.656 4.621 1 92.94 84 LEU A C 1
ATOM 681 O O . LEU A 1 84 ? 2.355 -10.656 5.094 1 92.94 84 LEU A O 1
ATOM 685 N N . LEU A 1 85 ? 2.279 -12.766 4.625 1 94.75 85 LEU A N 1
ATOM 686 C CA . LEU A 1 85 ? 0.86 -12.914 4.93 1 94.75 85 LEU A CA 1
ATOM 687 C C . LEU A 1 85 ? 0.548 -12.414 6.336 1 94.75 85 LEU A C 1
ATOM 689 O O . LEU A 1 85 ? -0.462 -11.742 6.551 1 94.75 85 LEU A O 1
ATOM 693 N N . PRO A 1 86 ? 1.418 -12.68 7.301 1 95.25 86 PRO A N 1
ATOM 694 C CA . PRO A 1 86 ? 1.104 -12.164 8.633 1 95.25 86 PRO A CA 1
ATOM 695 C C . PRO A 1 86 ? 0.965 -10.648 8.664 1 95.25 86 PRO A C 1
ATOM 697 O O . PRO A 1 86 ? 0.077 -10.117 9.336 1 95.25 86 PRO A O 1
ATOM 700 N N . LEU A 1 87 ? 1.801 -10.008 8.031 1 90.94 87 LEU A N 1
ATOM 701 C CA . LEU A 1 87 ? 1.722 -8.555 7.949 1 90.94 87 LEU A CA 1
ATOM 702 C C . LEU A 1 87 ? 0.455 -8.117 7.219 1 90.94 87 LEU A C 1
ATOM 704 O O . LEU A 1 87 ? -0.2 -7.156 7.621 1 90.94 87 LEU A O 1
ATOM 708 N N . ILE A 1 88 ? 0.094 -8.75 6.195 1 91.06 88 ILE A N 1
ATOM 709 C CA . ILE A 1 88 ? -1.114 -8.469 5.43 1 91.06 88 ILE A CA 1
ATOM 710 C C . ILE A 1 88 ? -2.342 -8.625 6.324 1 91.06 88 ILE A C 1
ATOM 712 O O . ILE A 1 88 ? -3.26 -7.801 6.277 1 91.06 88 ILE A O 1
ATOM 716 N N . HIS A 1 89 ? -2.316 -9.625 7.105 1 92.62 89 HIS A N 1
ATOM 717 C CA . HIS A 1 89 ? -3.42 -9.836 8.039 1 92.62 89 HIS A CA 1
ATOM 718 C C . HIS A 1 89 ? -3.514 -8.695 9.047 1 92.62 89 HIS A C 1
ATOM 720 O O . HIS A 1 89 ? -4.613 -8.289 9.43 1 92.62 89 HIS A O 1
ATOM 726 N N . GLN A 1 90 ? -2.381 -8.227 9.445 1 91.06 90 GLN A N 1
ATOM 727 C CA . GLN A 1 90 ? -2.373 -7.102 10.375 1 91.06 90 GLN A CA 1
ATOM 728 C C . GLN A 1 90 ? -2.941 -5.844 9.727 1 91.06 90 GLN A C 1
ATOM 730 O O . GLN A 1 90 ? -3.66 -5.078 10.375 1 91.06 90 GLN A O 1
ATOM 735 N N . ILE A 1 91 ? -2.592 -5.664 8.531 1 87.81 91 ILE A N 1
ATOM 736 C CA . ILE A 1 91 ? -3.109 -4.52 7.793 1 87.81 91 ILE A CA 1
ATOM 737 C C . ILE A 1 91 ? -4.625 -4.629 7.664 1 87.81 91 ILE A C 1
ATOM 739 O O . ILE A 1 91 ? -5.352 -3.68 7.969 1 87.81 91 ILE A O 1
ATOM 743 N N . LYS A 1 92 ? -5.059 -5.715 7.293 1 86.75 92 LYS A N 1
ATOM 744 C CA . LYS A 1 92 ? -6.492 -5.957 7.168 1 86.75 92 LYS A CA 1
ATOM 745 C C . LYS A 1 92 ? -7.211 -5.699 8.492 1 86.75 92 LYS A C 1
ATOM 747 O O . LYS A 1 92 ? -8.266 -5.07 8.516 1 86.75 92 LYS A O 1
ATOM 752 N N . GLU A 1 93 ? -6.648 -6.188 9.523 1 90.19 93 GLU A N 1
ATOM 753 C CA . GLU A 1 93 ? -7.25 -6.027 10.844 1 90.19 93 GLU A CA 1
ATOM 754 C C . GLU A 1 93 ? -7.281 -4.559 11.258 1 90.19 93 GLU A C 1
ATOM 756 O O . GLU A 1 93 ? -8.258 -4.098 11.852 1 90.19 93 GLU A O 1
ATOM 761 N N . TRP A 1 94 ? -6.215 -3.898 11.047 1 89.38 94 TRP A N 1
ATOM 762 C CA . TRP A 1 94 ? -6.18 -2.477 11.375 1 89.38 94 TRP A CA 1
ATOM 763 C C . TRP A 1 94 ? -7.281 -1.722 10.633 1 89.38 94 TRP A C 1
ATOM 765 O O . TRP A 1 94 ? -7.953 -0.868 11.219 1 89.38 94 TRP A O 1
ATOM 775 N N . ILE A 1 95 ? -7.422 -1.998 9.391 1 85.44 95 ILE A N 1
ATOM 776 C CA . ILE A 1 95 ? -8.445 -1.332 8.594 1 85.44 95 ILE A CA 1
ATOM 777 C C . ILE A 1 95 ? -9.828 -1.636 9.164 1 85.44 95 ILE A C 1
ATOM 779 O O . ILE A 1 95 ? -10.656 -0.736 9.312 1 85.44 95 ILE A O 1
ATOM 783 N N . ARG A 1 96 ? -10.016 -2.879 9.461 1 86 96 ARG A N 1
ATOM 784 C CA . ARG A 1 96 ? -11.289 -3.303 10.031 1 86 96 ARG A CA 1
ATOM 785 C C . ARG A 1 96 ? -11.562 -2.588 11.352 1 86 96 ARG A C 1
ATOM 787 O O . ARG A 1 96 ? -12.688 -2.135 11.594 1 86 96 ARG A O 1
ATOM 794 N N . GLU A 1 97 ? -10.586 -2.455 12.164 1 89.75 97 GLU A N 1
ATOM 795 C CA . GLU A 1 97 ? -10.734 -1.895 13.5 1 89.75 97 GLU A CA 1
ATOM 796 C C . GLU A 1 97 ? -10.945 -0.385 13.445 1 89.75 97 GLU A C 1
ATOM 798 O O . GLU A 1 97 ? -11.508 0.201 14.375 1 89.75 97 GLU A O 1
ATOM 803 N N . ASN A 1 98 ? -10.445 0.237 12.398 1 88.56 98 ASN A N 1
ATOM 804 C CA . ASN A 1 98 ? -10.508 1.692 12.328 1 88.56 98 ASN A CA 1
ATOM 805 C C . ASN A 1 98 ? -11.422 2.16 11.195 1 88.56 98 ASN A C 1
ATOM 807 O O . ASN A 1 98 ? -11.352 3.318 10.773 1 88.56 98 ASN A O 1
ATOM 811 N N . LYS A 1 99 ? -12.211 1.333 10.711 1 83.75 99 LYS A N 1
ATOM 812 C CA . LYS A 1 99 ? -13.039 1.582 9.539 1 83.75 99 LYS A CA 1
ATOM 813 C C . LYS A 1 99 ? -13.945 2.791 9.75 1 83.75 99 LYS A C 1
ATOM 815 O O . LYS A 1 99 ? -14.164 3.582 8.828 1 83.75 99 LYS A O 1
ATOM 820 N N . ASP A 1 100 ? -14.523 3.014 10.93 1 85.06 100 ASP A N 1
ATOM 821 C CA . ASP A 1 100 ? -15.445 4.105 11.211 1 85.06 100 ASP A CA 1
ATOM 822 C C . ASP A 1 100 ? -14.75 5.457 11.125 1 85.06 100 ASP A C 1
ATOM 824 O O . ASP A 1 100 ? -15.336 6.441 10.672 1 85.06 100 ASP A O 1
ATOM 828 N N . GLU A 1 101 ? -13.523 5.484 11.578 1 85.81 101 GLU A N 1
ATOM 829 C CA . GLU A 1 101 ? -12.773 6.738 11.555 1 85.81 101 GLU A CA 1
ATOM 830 C C . GLU A 1 101 ? -12.203 7.02 10.172 1 85.81 101 GLU A C 1
ATOM 832 O O . GLU A 1 101 ? -11.93 8.172 9.828 1 85.81 101 GLU A O 1
ATOM 837 N N . LEU A 1 102 ? -11.961 6 9.398 1 81.75 102 LEU A N 1
ATOM 838 C CA . LEU A 1 102 ? -11.414 6.168 8.055 1 81.75 102 LEU A CA 1
ATOM 839 C C . LEU A 1 102 ? -12.461 6.773 7.117 1 81.75 102 LEU A C 1
ATOM 841 O O . LEU A 1 102 ? -12.117 7.496 6.18 1 81.75 102 LEU A O 1
ATOM 845 N N . GLU A 1 103 ? -13.688 6.438 7.227 1 70.19 103 GLU A N 1
ATOM 846 C CA . GLU A 1 103 ? -14.789 6.898 6.395 1 70.19 103 GLU A CA 1
ATOM 847 C C . GLU A 1 103 ? -15.164 8.344 6.723 1 70.19 103 GLU A C 1
ATOM 849 O O . GLU A 1 103 ? -15.641 9.078 5.855 1 70.19 103 GLU A O 1
ATOM 854 N N . ASN A 1 104 ? -14.898 8.844 8.062 1 60.22 104 ASN A N 1
ATOM 855 C CA . ASN A 1 104 ? -15.438 10.133 8.492 1 60.22 104 ASN A CA 1
ATOM 856 C C . ASN A 1 104 ? -14.414 11.25 8.312 1 60.22 104 ASN A C 1
ATOM 858 O O . ASN A 1 104 ? -13.234 11.078 8.617 1 60.22 104 ASN A O 1
ATOM 862 N N . MET B 1 1 ? -18.469 -10.883 0.925 1 38.03 1 MET B N 1
ATOM 863 C CA . MET B 1 1 ? -18.047 -10.281 -0.333 1 38.03 1 MET B CA 1
ATOM 864 C C . MET B 1 1 ? -18.109 -8.758 -0.255 1 38.03 1 MET B C 1
ATOM 866 O O . MET B 1 1 ? -17.391 -8.062 -0.984 1 38.03 1 MET B O 1
ATOM 870 N N . GLU B 1 2 ? -19.203 -8.266 0.326 1 42.38 2 GLU B N 1
ATOM 871 C CA . GLU B 1 2 ? -19.641 -6.887 0.538 1 42.38 2 GLU B CA 1
ATOM 872 C C . GLU B 1 2 ? -18.562 -6.074 1.26 1 42.38 2 GLU B C 1
ATOM 874 O O . GLU B 1 2 ? -18.344 -4.91 0.93 1 42.38 2 GLU B O 1
ATOM 879 N N . ASN B 1 3 ? -18.156 -6.652 2.381 1 47.97 3 ASN B N 1
ATOM 880 C CA . ASN B 1 3 ? -17.359 -6.027 3.438 1 47.97 3 ASN B CA 1
ATOM 881 C C . ASN B 1 3 ? -15.93 -5.762 2.984 1 47.97 3 ASN B C 1
ATOM 883 O O . ASN B 1 3 ? -15.234 -4.93 3.568 1 47.97 3 ASN B O 1
ATOM 887 N N . GLU B 1 4 ? -15.633 -6.543 1.921 1 57.34 4 GLU B N 1
ATOM 888 C CA . GLU B 1 4 ? -14.281 -6.422 1.375 1 57.34 4 GLU B CA 1
ATOM 889 C C . GLU B 1 4 ? -14.141 -5.16 0.529 1 57.34 4 GLU B C 1
ATOM 891 O O . GLU B 1 4 ? -13.078 -4.539 0.508 1 57.34 4 GLU B O 1
ATOM 896 N N . THR B 1 5 ? -15.266 -4.816 -0.01 1 59.19 5 THR B N 1
ATOM 897 C CA . THR B 1 5 ? -15.25 -3.613 -0.833 1 59.19 5 THR B CA 1
ATOM 898 C C . THR B 1 5 ? -14.898 -2.389 0.004 1 59.19 5 THR B C 1
ATOM 900 O O . THR B 1 5 ? -14.117 -1.535 -0.433 1 59.19 5 THR B O 1
ATOM 903 N N . TYR B 1 6 ? -15.586 -2.426 1.11 1 59.25 6 TYR B N 1
ATOM 904 C CA . TYR B 1 6 ? -15.328 -1.285 1.983 1 59.25 6 TYR B CA 1
ATOM 905 C C . TYR B 1 6 ? -13.875 -1.271 2.449 1 59.25 6 TYR B C 1
ATOM 907 O O . TYR B 1 6 ? -13.242 -0.213 2.494 1 59.25 6 TYR B O 1
ATOM 915 N N . LEU B 1 7 ? -13.477 -2.414 2.68 1 63.62 7 LEU B N 1
ATOM 916 C CA . LEU B 1 7 ? -12.086 -2.508 3.107 1 63.62 7 LEU B CA 1
ATOM 917 C C . LEU B 1 7 ? -11.148 -2.035 2.004 1 63.62 7 LEU B C 1
ATOM 919 O O . LEU B 1 7 ? -10.141 -1.373 2.277 1 63.62 7 LEU B O 1
ATOM 923 N N . ARG B 1 8 ? -11.711 -2.232 0.913 1 66.06 8 ARG B N 1
ATOM 924 C CA . ARG B 1 8 ? -10.883 -1.856 -0.232 1 66.06 8 ARG B CA 1
ATOM 925 C C . ARG B 1 8 ? -10.82 -0.34 -0.383 1 66.06 8 ARG B C 1
ATOM 927 O O . ARG B 1 8 ? -9.75 0.216 -0.64 1 66.06 8 ARG B O 1
ATOM 934 N N . LYS B 1 9 ? -11.93 0.261 -0.146 1 67 9 LYS B N 1
ATOM 935 C CA . LYS B 1 9 ? -11.953 1.714 -0.289 1 67 9 LYS B CA 1
ATOM 936 C C . LYS B 1 9 ? -11.031 2.383 0.723 1 67 9 LYS B C 1
ATOM 938 O O . LYS B 1 9 ? -10.398 3.4 0.419 1 67 9 LYS B O 1
ATOM 943 N N . LEU B 1 10 ? -10.984 1.794 1.836 1 64.69 10 LEU B N 1
ATOM 944 C CA . LEU B 1 10 ? -10.195 2.377 2.914 1 64.69 10 LEU B CA 1
ATOM 945 C C . LEU B 1 10 ? -8.727 1.957 2.805 1 64.69 10 LEU B C 1
ATOM 947 O O . LEU B 1 10 ? -7.828 2.742 3.109 1 64.69 10 LEU B O 1
ATOM 951 N N . ALA B 1 11 ? -8.602 0.801 2.299 1 70.44 11 ALA B N 1
ATOM 952 C CA . ALA B 1 11 ? -7.258 0.241 2.234 1 70.44 11 ALA B CA 1
ATOM 953 C C . ALA B 1 11 ? -6.48 0.812 1.052 1 70.44 11 ALA B C 1
ATOM 955 O O . ALA B 1 11 ? -5.277 1.066 1.154 1 70.44 11 ALA B O 1
ATOM 956 N N . LEU B 1 12 ? -7.277 1.152 0.09 1 69.06 12 LEU B N 1
ATOM 957 C CA . LEU B 1 12 ? -6.629 1.482 -1.176 1 69.06 12 LEU B CA 1
ATOM 958 C C . LEU B 1 12 ? -5.766 2.73 -1.034 1 69.06 12 LEU B C 1
ATOM 960 O O . LEU B 1 12 ? -4.586 2.717 -1.397 1 69.06 12 LEU B O 1
ATOM 964 N N . PRO B 1 13 ? -6.289 3.705 -0.392 1 67.25 13 PRO B N 1
ATOM 965 C CA . PRO B 1 13 ? -5.449 4.895 -0.238 1 67.25 13 PRO B CA 1
ATOM 966 C C . PRO B 1 13 ? -4.301 4.684 0.747 1 67.25 13 PRO B C 1
ATOM 968 O O . PRO B 1 13 ? -3.254 5.328 0.628 1 67.25 13 PRO B O 1
ATOM 971 N N . LEU B 1 14 ? -4.52 3.857 1.696 1 72.44 14 LEU B N 1
ATOM 972 C CA . LEU B 1 14 ? -3.525 3.596 2.73 1 72.44 14 LEU B CA 1
ATOM 973 C C . LEU B 1 14 ? -2.34 2.822 2.162 1 72.44 14 LEU B C 1
ATOM 975 O O . LEU B 1 14 ? -1.217 2.945 2.658 1 72.44 14 LEU B O 1
ATOM 979 N N . LEU B 1 15 ? -2.664 2.184 1.122 1 73 15 LEU B N 1
ATOM 980 C CA . LEU B 1 15 ? -1.671 1.276 0.556 1 73 15 LEU B CA 1
ATOM 981 C C . LEU B 1 15 ? -1.033 1.878 -0.692 1 73 15 LEU B C 1
ATOM 983 O O . LEU B 1 15 ? -0.451 1.158 -1.506 1 73 15 LEU B O 1
ATOM 987 N N . GLY B 1 16 ? -1.218 3.127 -0.769 1 77.62 16 GLY B N 1
ATOM 988 C CA . GLY B 1 16 ? -0.571 3.805 -1.882 1 77.62 16 GLY B CA 1
ATOM 989 C C . GLY B 1 16 ? 0.943 3.736 -1.825 1 77.62 16 GLY B C 1
ATOM 990 O O . GLY B 1 16 ? 1.524 3.635 -0.743 1 77.62 16 GLY B O 1
ATOM 991 N N . LYS B 1 17 ? 1.577 3.842 -2.961 1 78.12 17 LYS B N 1
ATOM 992 C CA . LYS B 1 17 ? 3.014 3.662 -3.146 1 78.12 17 LYS B CA 1
ATOM 993 C C . LYS B 1 17 ? 3.807 4.602 -2.242 1 78.12 17 LYS B C 1
ATOM 995 O O . LYS B 1 17 ? 4.852 4.219 -1.708 1 78.12 17 LYS B O 1
ATOM 1000 N N . TRP B 1 18 ? 3.248 5.727 -1.934 1 85.31 18 TRP B N 1
ATOM 1001 C CA . TRP B 1 18 ? 4.016 6.723 -1.194 1 85.31 18 TRP B CA 1
ATOM 1002 C C . TRP B 1 18 ? 3.514 6.84 0.24 1 85.31 18 TRP B C 1
ATOM 1004 O O . TRP B 1 18 ? 4.145 7.496 1.072 1 85.31 18 TRP B O 1
ATOM 1014 N N . SER B 1 19 ? 2.496 6.176 0.632 1 88 19 SER B N 1
ATOM 1015 C CA . SER B 1 19 ? 1.829 6.375 1.913 1 88 19 SER B CA 1
ATOM 1016 C C . SER B 1 19 ? 2.768 6.082 3.078 1 88 19 SER B C 1
ATOM 1018 O O . SER B 1 19 ? 2.85 6.863 4.027 1 88 19 SER B O 1
ATOM 1020 N N . VAL B 1 20 ? 3.488 5.039 3.021 1 88.12 20 VAL B N 1
ATOM 1021 C CA . VAL B 1 20 ? 4.387 4.629 4.094 1 88.12 20 VAL B CA 1
ATOM 1022 C C . VAL B 1 20 ? 5.477 5.684 4.289 1 88.12 20 VAL B C 1
ATOM 1024 O O . VAL B 1 20 ? 5.73 6.121 5.414 1 88.12 20 VAL B O 1
ATOM 1027 N N . PHE B 1 21 ? 5.988 6.184 3.246 1 88.44 21 PHE B N 1
ATOM 1028 C CA . PHE B 1 21 ? 7.102 7.121 3.314 1 88.44 21 PHE B CA 1
ATOM 1029 C C . PHE B 1 21 ? 6.629 8.5 3.766 1 88.44 21 PHE B C 1
ATOM 1031 O O . PHE B 1 21 ? 7.34 9.203 4.48 1 88.44 21 PHE B O 1
ATOM 1038 N N . ILE B 1 22 ? 5.469 8.797 3.338 1 93 22 ILE B N 1
ATOM 1039 C CA . ILE B 1 22 ? 4.891 10.055 3.779 1 93 22 ILE B CA 1
ATOM 1040 C C . ILE B 1 22 ? 4.641 10.016 5.285 1 93 22 ILE B C 1
ATOM 1042 O O . ILE B 1 22 ? 4.961 10.969 6 1 93 22 ILE B O 1
ATOM 1046 N N . LEU B 1 23 ? 4.117 8.93 5.742 1 93.62 23 LEU B N 1
ATOM 1047 C CA . LEU B 1 23 ? 3.83 8.797 7.164 1 93.62 23 LEU B CA 1
ATOM 1048 C C . LEU B 1 23 ? 5.117 8.828 7.984 1 93.62 23 LEU B C 1
ATOM 1050 O O . LEU B 1 23 ? 5.168 9.453 9.047 1 93.62 23 LEU B O 1
ATOM 1054 N N . LEU B 1 24 ? 6.074 8.188 7.492 1 92.5 24 LEU B N 1
ATOM 1055 C CA . LEU B 1 24 ? 7.355 8.195 8.188 1 92.5 24 LEU B CA 1
ATOM 1056 C C . LEU B 1 24 ? 7.957 9.602 8.203 1 92.5 24 LEU B C 1
ATOM 1058 O O . LEU B 1 24 ? 8.547 10.016 9.203 1 92.5 24 LEU B O 1
ATOM 1062 N N . THR B 1 25 ? 7.84 10.273 7.121 1 94.75 25 THR B N 1
ATOM 1063 C CA . THR B 1 25 ? 8.359 11.633 6.992 1 94.75 25 THR B CA 1
ATOM 1064 C C . THR B 1 25 ? 7.684 12.562 7.996 1 94.75 25 THR B C 1
ATOM 1066 O O . THR B 1 25 ? 8.336 13.43 8.578 1 94.75 25 THR B O 1
ATOM 1069 N N . LEU B 1 26 ? 6.43 12.297 8.297 1 97.12 26 LEU B N 1
ATOM 1070 C CA . LEU B 1 26 ? 5.629 13.195 9.117 1 97.12 26 LEU B CA 1
ATOM 1071 C C . LEU B 1 26 ? 5.512 12.664 10.547 1 97.12 26 LEU B C 1
ATOM 1073 O O . LEU B 1 26 ? 4.77 13.219 11.359 1 97.12 26 LEU B O 1
ATOM 1077 N N . GLU B 1 27 ? 6.172 11.641 10.844 1 96.75 27 GLU B N 1
ATOM 1078 C CA . GLU B 1 27 ? 6.016 10.93 12.109 1 96.75 27 GLU B CA 1
ATOM 1079 C C . GLU B 1 27 ? 6.305 11.844 13.297 1 96.75 27 GLU B C 1
ATOM 1081 O O . GLU B 1 27 ? 5.617 11.781 14.32 1 96.75 27 GLU B O 1
ATOM 1086 N N . LYS B 1 28 ? 7.219 12.727 13.164 1 96.44 28 LYS B N 1
ATOM 1087 C CA . LYS B 1 28 ? 7.676 13.5 14.312 1 96.44 28 LYS B CA 1
ATOM 1088 C C . LYS B 1 28 ? 7.023 14.883 14.336 1 96.44 28 LYS B C 1
ATOM 1090 O O . LYS B 1 28 ? 6.816 15.453 15.406 1 96.44 28 LYS B O 1
ATOM 1095 N N . GLU B 1 29 ? 6.73 15.414 13.211 1 96.38 29 GLU B N 1
ATOM 1096 C CA . GLU B 1 29 ? 6.176 16.766 13.141 1 96.38 29 GLU B CA 1
ATOM 1097 C C . GLU B 1 29 ? 5.473 17 11.805 1 96.38 29 GLU B C 1
ATOM 1099 O O . GLU B 1 29 ? 5.664 16.234 10.859 1 96.38 29 GLU B O 1
ATOM 1104 N N . GLU B 1 30 ? 4.641 18.047 11.844 1 97.06 30 GLU B N 1
ATOM 1105 C CA . GLU B 1 30 ? 4.043 18.469 10.586 1 97.06 30 GLU B CA 1
ATOM 1106 C C . GLU B 1 30 ? 5.066 19.172 9.688 1 97.06 30 GLU B C 1
ATOM 1108 O O . GLU B 1 30 ? 6.059 19.719 10.18 1 97.06 30 GLU B O 1
ATOM 1113 N N . MET B 1 31 ? 4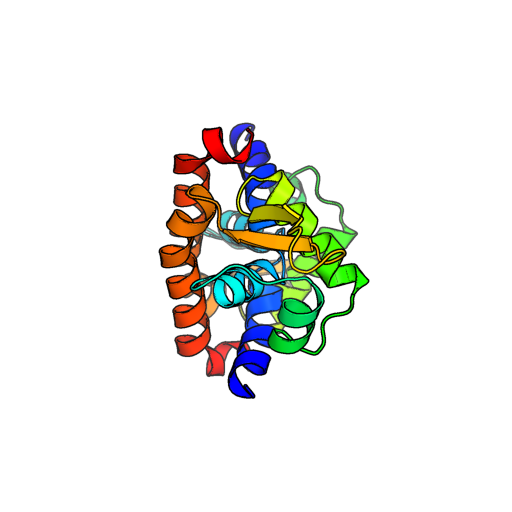.836 19.125 8.383 1 96.81 31 MET B N 1
ATOM 1114 C CA . MET B 1 31 ? 5.715 19.734 7.395 1 96.81 31 MET B CA 1
ATOM 1115 C C . MET B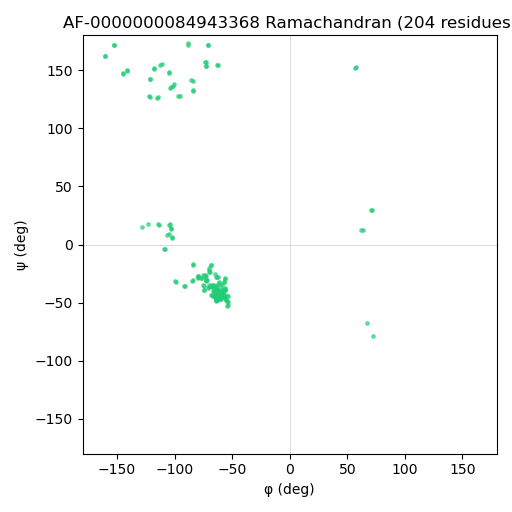 1 31 ? 4.906 20.359 6.262 1 96.81 31 MET B C 1
ATOM 1117 O O . MET B 1 31 ? 3.766 19.969 6.016 1 96.81 31 MET B O 1
ATOM 1121 N N . TYR B 1 32 ? 5.477 21.375 5.734 1 95.56 32 TYR B N 1
ATOM 1122 C CA . TYR B 1 32 ? 4.805 21.906 4.555 1 95.56 32 TYR B CA 1
ATOM 1123 C C . TYR B 1 32 ? 5.289 21.219 3.289 1 95.56 32 TYR B C 1
ATOM 1125 O O . TYR B 1 32 ? 6.227 20.406 3.334 1 95.56 32 TYR B O 1
ATOM 1133 N N . PHE B 1 33 ? 4.609 21.516 2.131 1 95.25 33 PHE B N 1
ATOM 1134 C CA . PHE B 1 33 ? 4.711 20.75 0.895 1 95.25 33 PHE B CA 1
ATOM 1135 C C . PHE B 1 33 ? 6.164 20.609 0.462 1 95.25 33 PHE B C 1
ATOM 1137 O O . PHE B 1 33 ? 6.648 19.5 0.254 1 95.25 33 PHE B O 1
ATOM 1144 N N . ALA B 1 34 ? 6.875 21.672 0.427 1 94.12 34 ALA B N 1
ATOM 1145 C CA . ALA B 1 34 ? 8.242 21.656 -0.098 1 94.12 34 ALA B CA 1
ATOM 1146 C C . ALA B 1 34 ? 9.164 20.844 0.792 1 94.12 34 ALA B C 1
ATOM 1148 O O . ALA B 1 34 ? 10.094 20.188 0.303 1 94.12 34 ALA B O 1
ATOM 1149 N N . GLN B 1 35 ? 8.977 20.859 2.045 1 94.88 35 GLN B N 1
ATOM 1150 C CA . GLN B 1 35 ? 9.766 20.062 2.982 1 94.88 35 GLN B CA 1
ATOM 1151 C C . GLN B 1 35 ? 9.547 18.578 2.766 1 94.88 35 GLN B C 1
ATOM 1153 O O . GLN B 1 35 ? 10.5 17.797 2.773 1 94.88 35 GLN B O 1
ATOM 1158 N N . ILE B 1 36 ? 8.297 18.219 2.574 1 95.94 36 ILE B N 1
ATOM 1159 C CA . ILE B 1 36 ? 7.969 16.828 2.322 1 95.94 36 ILE B CA 1
ATOM 1160 C C . ILE B 1 36 ? 8.602 16.375 1.008 1 95.94 36 ILE B C 1
ATOM 1162 O O . ILE B 1 36 ? 9.227 15.312 0.945 1 95.94 36 ILE B O 1
ATOM 1166 N N . GLU B 1 37 ? 8.414 17.188 0.013 1 94.44 37 GLU B N 1
ATOM 1167 C CA . GLU B 1 37 ? 8.977 16.906 -1.304 1 94.44 37 GLU B CA 1
ATOM 1168 C C . GLU B 1 37 ? 10.484 16.656 -1.219 1 94.44 37 GLU B C 1
ATOM 1170 O O . GLU B 1 37 ? 10.992 15.688 -1.781 1 94.44 37 GLU B O 1
ATOM 1175 N N . ARG B 1 38 ? 11.164 17.469 -0.483 1 93.56 38 ARG B N 1
ATOM 1176 C CA . ARG B 1 38 ? 12.617 17.375 -0.342 1 93.56 38 ARG B CA 1
ATOM 1177 C C . ARG B 1 38 ? 13.016 16.109 0.392 1 93.56 38 ARG B C 1
ATOM 1179 O O . ARG B 1 38 ? 14 15.453 0.032 1 93.56 38 ARG B O 1
ATOM 1186 N N . THR B 1 39 ? 12.32 15.836 1.415 1 92.44 39 THR B N 1
ATOM 1187 C CA . THR B 1 39 ? 12.625 14.664 2.23 1 92.44 39 THR B CA 1
ATOM 1188 C C . THR B 1 39 ? 12.438 13.383 1.429 1 92.44 39 THR B C 1
ATOM 1190 O O . THR B 1 39 ? 13.258 12.461 1.521 1 92.44 39 THR B O 1
ATOM 1193 N N . LEU B 1 40 ? 11.352 13.195 0.722 1 89.06 40 LEU B N 1
ATOM 1194 C CA . LEU B 1 40 ? 11.047 11.992 -0.047 1 89.06 40 LEU B CA 1
ATOM 1195 C C . LEU B 1 40 ? 11.961 11.883 -1.264 1 89.06 40 LEU B C 1
ATOM 1197 O O . LEU B 1 40 ? 12.383 10.781 -1.632 1 89.06 40 LEU B O 1
ATOM 1201 N N . GLY B 1 41 ? 12.266 12.922 -1.783 1 84.94 41 GLY B N 1
ATOM 1202 C CA . GLY B 1 41 ? 13.078 12.891 -2.99 1 84.94 41 GLY B CA 1
ATOM 1203 C C . GLY B 1 41 ? 12.445 12.07 -4.105 1 84.94 41 GLY B C 1
ATOM 1204 O O . GLY B 1 41 ? 11.492 11.328 -3.877 1 84.94 41 GLY B O 1
ATOM 1205 N N . SER B 1 42 ? 12.695 12.336 -5.434 1 82.25 42 SER B N 1
ATOM 1206 C CA . SER B 1 42 ? 12.391 11.547 -6.625 1 82.25 42 SER B CA 1
ATOM 1207 C C . SER B 1 42 ? 10.891 11.375 -6.801 1 82.25 42 SER B C 1
ATOM 1209 O O . SER B 1 42 ? 10.43 10.336 -7.289 1 82.25 42 SER B O 1
ATOM 1211 N N . ILE B 1 43 ? 10.07 12.125 -6.062 1 87.06 43 ILE B N 1
ATOM 1212 C CA . ILE B 1 43 ? 8.625 12.117 -6.262 1 87.06 43 ILE B CA 1
ATOM 1213 C C . ILE B 1 43 ? 8.203 13.391 -6.992 1 87.06 43 ILE B C 1
ATOM 1215 O O . ILE B 1 43 ? 8.695 14.477 -6.699 1 87.06 43 ILE B O 1
ATOM 1219 N N . SER B 1 44 ? 7.387 13.219 -7.938 1 92.94 44 SER B N 1
ATOM 1220 C CA . SER B 1 44 ? 6.883 14.398 -8.633 1 92.94 44 SER B CA 1
ATOM 1221 C C . SER B 1 44 ? 5.887 15.164 -7.77 1 92.94 44 SER B C 1
ATOM 1223 O O . SER B 1 44 ? 5.238 14.586 -6.895 1 92.94 44 SER B O 1
ATOM 1225 N N . ARG B 1 45 ? 5.727 16.422 -8.07 1 94.44 45 ARG B N 1
ATOM 1226 C CA . ARG B 1 45 ? 4.797 17.281 -7.336 1 94.44 45 ARG B CA 1
ATOM 1227 C C . ARG B 1 45 ? 3.361 16.781 -7.488 1 94.44 45 ARG B C 1
ATOM 1229 O O . ARG B 1 45 ? 2.584 16.812 -6.531 1 94.44 45 ARG B O 1
ATOM 1236 N N . LYS B 1 46 ? 3.084 16.391 -8.641 1 95.56 46 LYS B N 1
ATOM 1237 C CA . LYS B 1 46 ? 1.733 15.914 -8.906 1 95.56 46 LYS B CA 1
ATOM 1238 C C . LYS B 1 46 ? 1.428 14.656 -8.086 1 95.56 46 LYS B C 1
ATOM 1240 O O . LYS B 1 46 ? 0.353 14.547 -7.492 1 95.56 46 LYS B O 1
ATOM 1245 N N . VAL B 1 47 ? 2.348 13.781 -8.117 1 92.12 47 VAL B N 1
ATOM 1246 C CA . VAL B 1 47 ? 2.168 12.523 -7.402 1 92.12 47 VAL B CA 1
ATOM 1247 C C . VAL B 1 47 ? 2.104 12.789 -5.898 1 92.12 47 VAL B C 1
ATOM 1249 O O . VAL B 1 47 ? 1.283 12.195 -5.191 1 92.12 47 VAL B O 1
ATOM 1252 N N . LEU B 1 48 ? 2.979 13.633 -5.461 1 94.75 48 LEU B N 1
ATOM 1253 C CA . LEU B 1 48 ? 2.945 13.977 -4.047 1 94.75 48 LEU B CA 1
ATOM 1254 C C . LEU B 1 48 ? 1.602 14.594 -3.666 1 94.75 48 LEU B C 1
ATOM 1256 O O . LEU B 1 48 ? 0.999 14.203 -2.664 1 94.75 48 LEU B O 1
ATOM 1260 N N . THR B 1 49 ? 1.115 15.531 -4.441 1 96.31 49 THR B N 1
ATOM 1261 C CA . THR B 1 49 ? -0.172 16.172 -4.199 1 96.31 49 THR B CA 1
ATOM 1262 C C . THR B 1 49 ? -1.287 15.141 -4.113 1 96.31 49 THR B C 1
ATOM 1264 O O . THR B 1 49 ? -2.09 15.156 -3.176 1 96.31 49 THR B O 1
ATOM 1267 N N . GLN B 1 50 ? -1.279 14.305 -5.023 1 94 50 GLN B N 1
ATOM 1268 C CA . GLN B 1 50 ? -2.309 13.273 -5.062 1 94 50 GLN B CA 1
ATOM 1269 C C . GLN B 1 50 ? -2.223 12.359 -3.838 1 94 50 GLN B C 1
ATOM 1271 O O . GLN B 1 50 ? -3.244 12.016 -3.242 1 94 50 GLN B O 1
ATOM 1276 N N . SER B 1 51 ? -1.044 11.977 -3.461 1 92.81 51 SER B N 1
ATOM 1277 C CA . SER B 1 51 ? -0.851 11.086 -2.322 1 92.81 51 SER B CA 1
ATOM 1278 C C . SER B 1 51 ? -1.29 11.742 -1.021 1 92.81 51 SER B C 1
ATOM 1280 O O . SER B 1 51 ? -1.926 11.109 -0.178 1 92.81 51 SER B O 1
ATOM 1282 N N . LEU B 1 52 ? -0.94 12.961 -0.913 1 95.81 52 LEU B N 1
ATOM 1283 C CA . LEU B 1 52 ? -1.348 13.688 0.281 1 95.81 52 LEU B CA 1
ATOM 1284 C C . LEU B 1 52 ? -2.867 13.789 0.365 1 95.81 52 LEU B C 1
ATOM 1286 O O . LEU B 1 52 ? -3.453 13.547 1.421 1 95.81 52 LEU B O 1
ATOM 1290 N N . ASN B 1 53 ? -3.475 14.125 -0.712 1 94.38 53 ASN B N 1
ATOM 1291 C CA . ASN B 1 53 ? -4.926 14.258 -0.741 1 94.38 53 ASN B CA 1
ATOM 1292 C C . ASN B 1 53 ? -5.617 12.93 -0.434 1 94.38 53 ASN B C 1
ATOM 1294 O O . ASN B 1 53 ? -6.637 12.906 0.262 1 94.38 53 ASN B O 1
ATOM 1298 N N . ASP B 1 54 ? -5.121 11.883 -0.977 1 90.69 54 ASP B N 1
ATOM 1299 C CA . ASP B 1 54 ? -5.676 10.562 -0.699 1 90.69 54 ASP B CA 1
ATOM 1300 C C . ASP B 1 54 ? -5.664 10.258 0.798 1 90.69 54 ASP B C 1
ATOM 1302 O O . ASP B 1 54 ? -6.637 9.734 1.341 1 90.69 54 ASP B O 1
ATOM 1306 N N . LEU B 1 55 ? -4.605 10.578 1.479 1 93.19 55 LEU B N 1
ATOM 1307 C CA . LEU B 1 55 ? -4.449 10.297 2.902 1 93.19 55 LEU B CA 1
ATOM 1308 C C . LEU B 1 55 ? -5.328 11.219 3.738 1 93.19 55 LEU B C 1
ATOM 1310 O O . LEU B 1 55 ? -5.801 10.836 4.812 1 93.19 55 LEU B O 1
ATOM 1314 N N . ILE B 1 56 ? -5.531 12.438 3.225 1 94.19 56 ILE B N 1
ATOM 1315 C CA . ILE B 1 56 ? -6.441 13.367 3.887 1 94.19 56 ILE B CA 1
ATOM 1316 C C . ILE B 1 56 ? -7.871 12.844 3.783 1 94.19 56 ILE B C 1
ATOM 1318 O O . ILE B 1 56 ? -8.625 12.875 4.762 1 94.19 56 ILE B O 1
ATOM 1322 N N . GLU B 1 57 ? -8.203 12.398 2.666 1 90.25 57 GLU B N 1
ATOM 1323 C CA . GLU B 1 57 ? -9.555 11.906 2.398 1 90.25 57 GLU B CA 1
ATOM 1324 C C . GLU B 1 57 ? -9.938 10.789 3.365 1 90.25 57 GLU B C 1
ATOM 1326 O O . GLU B 1 57 ? -11.102 10.672 3.76 1 90.25 57 GLU B O 1
ATOM 1331 N N . ILE B 1 58 ? -8.953 10.023 3.764 1 88.5 58 ILE B N 1
ATOM 1332 C CA . ILE B 1 58 ? -9.273 8.906 4.645 1 88.5 58 ILE B CA 1
ATOM 1333 C C . ILE B 1 58 ? -8.883 9.258 6.078 1 88.5 58 ILE B C 1
ATOM 1335 O O . ILE B 1 58 ? -8.641 8.359 6.895 1 88.5 58 ILE B O 1
ATOM 1339 N N . ASN B 1 59 ? -8.617 10.492 6.367 1 92.94 59 ASN B N 1
ATOM 1340 C CA . ASN B 1 59 ? -8.445 11.023 7.715 1 92.94 59 ASN B CA 1
ATOM 1341 C C . ASN B 1 59 ? -7.145 10.539 8.352 1 92.94 59 ASN B C 1
ATOM 1343 O O . ASN B 1 59 ? -7.078 10.328 9.562 1 92.94 59 ASN B O 1
ATOM 1347 N N . ILE B 1 60 ? -6.184 10.289 7.629 1 94.5 60 ILE B N 1
ATOM 1348 C CA . ILE B 1 60 ? -4.863 9.914 8.109 1 94.5 60 ILE B CA 1
ATOM 1349 C C . ILE B 1 60 ? -3.998 11.156 8.289 1 94.5 60 ILE B C 1
ATOM 1351 O O . ILE B 1 60 ? -3.188 11.234 9.219 1 94.5 60 ILE B O 1
ATOM 1355 N N . LEU B 1 61 ? -4.219 12.102 7.379 1 96.62 61 LEU B N 1
ATOM 1356 C CA . LEU B 1 61 ? -3.512 13.375 7.438 1 96.62 61 LEU B CA 1
ATOM 1357 C C . LEU B 1 61 ? -4.488 14.531 7.625 1 96.62 61 LEU B C 1
ATOM 1359 O O . LEU B 1 61 ? -5.648 14.438 7.223 1 96.62 61 LEU B O 1
ATOM 1363 N N . TYR B 1 62 ? -3.99 15.578 8.25 1 97.25 62 TYR B N 1
ATOM 1364 C CA . TYR B 1 62 ? -4.672 16.859 8.172 1 97.25 62 TYR B CA 1
ATOM 1365 C C . TYR B 1 62 ? -3.848 17.875 7.383 1 97.25 62 TYR B C 1
ATOM 1367 O O . TYR B 1 62 ? -2.643 17.688 7.195 1 97.25 62 TYR B O 1
ATOM 1375 N N . LYS B 1 63 ? -4.512 18.797 6.836 1 96.69 63 LYS B N 1
ATOM 1376 C CA . LYS B 1 63 ? -3.93 19.922 6.102 1 96.69 63 LYS B CA 1
ATOM 1377 C C . LYS B 1 63 ? -4.332 21.25 6.723 1 96.69 63 LYS B C 1
ATOM 1379 O O . LYS B 1 63 ? -5.508 21.484 7.02 1 96.69 63 LYS B O 1
ATOM 1384 N N . ARG B 1 64 ? -3.332 22.078 7.023 1 93.62 64 ARG B N 1
ATOM 1385 C CA . ARG B 1 64 ? -3.693 23.375 7.59 1 93.62 64 ARG B CA 1
ATOM 1386 C C . ARG B 1 64 ? -2.746 24.469 7.105 1 93.62 64 ARG B C 1
ATOM 1388 O O . ARG B 1 64 ? -1.575 24.203 6.828 1 93.62 64 ARG B O 1
ATOM 1395 N N . GLY B 1 65 ? -3.33 25.656 6.977 1 88.19 65 GLY B N 1
ATOM 1396 C CA . GLY B 1 65 ? -2.52 26.828 6.6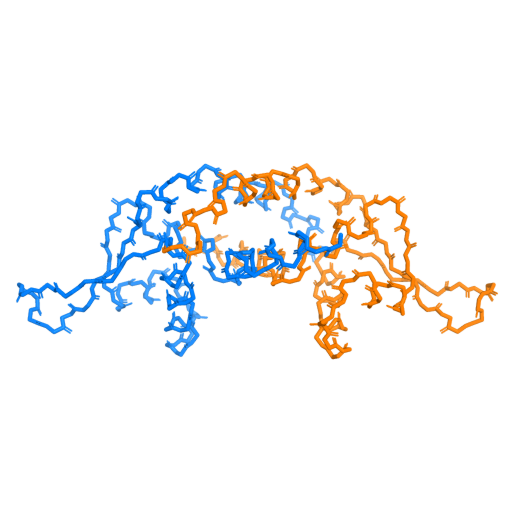95 1 88.19 65 GLY B CA 1
ATOM 1397 C C . GLY B 1 65 ? -1.952 27.469 7.945 1 88.19 65 GLY B C 1
ATOM 1398 O O . GLY B 1 65 ? -2.516 27.344 9.031 1 88.19 65 GLY B O 1
ATOM 1399 N N . LYS B 1 66 ? -0.638 27.969 7.867 1 78.69 66 LYS B N 1
ATOM 1400 C CA . LYS B 1 66 ? -0.08 28.703 9 1 78.69 66 LYS B CA 1
ATOM 1401 C C . LYS B 1 66 ? 0.17 30.156 8.633 1 78.69 66 LYS B C 1
ATOM 1403 O O . LYS B 1 66 ? 0.733 30.453 7.574 1 78.69 66 LYS B O 1
ATOM 1408 N N . ALA B 1 67 ? -0.369 31 9.438 1 73.12 67 ALA B N 1
ATOM 1409 C CA . ALA B 1 67 ? -0.267 32.438 9.273 1 73.12 67 ALA B CA 1
ATOM 1410 C C . ALA B 1 67 ? 1.191 32.906 9.25 1 73.12 67 ALA B C 1
ATOM 1412 O O . ALA B 1 67 ? 1.558 33.812 8.508 1 73.12 67 ALA B O 1
ATOM 1413 N N . SER B 1 68 ? 1.916 32.281 10.094 1 73.38 68 SER B N 1
ATOM 1414 C CA . SER B 1 68 ? 3.289 32.75 10.273 1 73.38 68 SER B CA 1
ATOM 1415 C C . SER B 1 68 ? 4.102 32.562 9 1 73.38 68 SER B C 1
ATOM 1417 O O . SER B 1 68 ? 5.086 33.281 8.781 1 73.38 68 SER B O 1
ATOM 1419 N N . THR B 1 69 ? 3.732 31.703 8.266 1 70.75 69 THR B N 1
ATOM 1420 C CA . THR B 1 69 ? 4.555 31.422 7.098 1 70.75 69 THR B CA 1
ATOM 1421 C C . THR B 1 69 ? 3.895 31.938 5.828 1 70.75 69 THR B C 1
ATOM 1423 O O . THR B 1 69 ? 4.531 32 4.773 1 70.75 69 THR B O 1
ATOM 1426 N N . GLY B 1 70 ? 2.697 32.75 6.188 1 67.75 70 GLY B N 1
ATOM 1427 C CA . GLY B 1 70 ? 1.95 33.438 5.148 1 67.75 70 GLY B CA 1
ATOM 1428 C C . GLY B 1 70 ? 1.243 32.469 4.195 1 67.75 70 GLY B C 1
ATOM 1429 O O . GLY B 1 70 ? 0.015 32.5 4.09 1 67.75 70 GLY B O 1
ATOM 1430 N N . HIS B 1 71 ? 2.025 31.609 3.299 1 78.31 71 HIS B N 1
ATOM 1431 C CA . HIS B 1 71 ? 1.423 30.969 2.137 1 78.31 71 HIS B CA 1
ATOM 1432 C C . HIS B 1 71 ? 1.714 29.469 2.119 1 78.31 71 HIS B C 1
ATOM 1434 O O . HIS B 1 71 ? 1.477 28.797 1.113 1 78.31 71 HIS B O 1
ATOM 1440 N N . LYS B 1 72 ? 2.176 29.094 3.377 1 87.75 72 LYS B N 1
ATOM 1441 C CA . LYS B 1 72 ? 2.531 27.672 3.281 1 87.75 72 LYS B CA 1
ATOM 1442 C C . LYS B 1 72 ? 1.446 26.797 3.895 1 87.75 72 LYS B C 1
ATOM 1444 O O . LYS B 1 72 ? 0.859 27.156 4.918 1 87.75 72 LYS B O 1
ATOM 1449 N N . THR B 1 73 ? 1.129 25.734 3.225 1 93.44 73 THR B N 1
ATOM 1450 C CA . THR B 1 73 ? 0.198 24.719 3.713 1 93.44 73 THR B CA 1
ATOM 1451 C C . THR B 1 73 ? 0.949 23.578 4.383 1 93.44 73 THR B C 1
ATOM 1453 O O . THR B 1 73 ? 1.897 23.031 3.812 1 93.44 73 THR B O 1
ATOM 1456 N N . TYR B 1 74 ? 0.51 23.281 5.645 1 96 74 TYR B N 1
ATOM 1457 C CA . TYR B 1 74 ? 1.188 22.25 6.418 1 96 74 TYR B CA 1
ATOM 1458 C C . TYR B 1 74 ? 0.363 20.969 6.461 1 96 74 TYR B C 1
ATOM 1460 O O . TYR B 1 74 ? -0.87 21.016 6.453 1 96 74 TYR B O 1
ATOM 1468 N N . TYR B 1 75 ? 1.098 19.906 6.516 1 97.88 75 TYR B N 1
ATOM 1469 C CA . TYR B 1 75 ? 0.518 18.578 6.637 1 97.88 75 TYR B CA 1
ATOM 1470 C C . TYR B 1 75 ? 1.021 17.875 7.895 1 97.88 75 TYR B C 1
ATOM 1472 O O . TYR B 1 75 ? 2.197 17.984 8.25 1 97.88 75 TYR B O 1
ATOM 1480 N N . GLY B 1 76 ? 0.12 17.141 8.516 1 97.81 76 GLY B N 1
ATOM 1481 C CA . GLY B 1 76 ? 0.466 16.359 9.695 1 97.81 76 GLY B CA 1
ATOM 1482 C C . GLY B 1 76 ? -0.411 15.133 9.883 1 97.81 76 GLY B C 1
ATOM 1483 O O . GLY B 1 76 ? -1.392 14.953 9.156 1 97.81 76 GLY B O 1
ATOM 1484 N N . LEU B 1 77 ? 0.015 14.344 10.852 1 97.81 77 LEU B N 1
ATOM 1485 C CA . LEU B 1 77 ? -0.751 13.141 11.141 1 97.81 77 LEU B CA 1
ATOM 1486 C C . LEU B 1 77 ? -1.924 13.445 12.07 1 97.81 77 LEU B C 1
ATOM 1488 O O . LEU B 1 77 ? -1.768 14.172 13.055 1 97.81 77 LEU B O 1
ATOM 1492 N N . THR B 1 78 ? -3.09 12.945 11.703 1 96.94 78 THR B N 1
ATOM 1493 C CA . THR B 1 78 ? -4.207 12.945 12.641 1 96.94 78 THR B CA 1
ATOM 1494 C C . THR B 1 78 ? -3.973 11.938 13.758 1 96.94 78 THR B C 1
ATOM 1496 O O . THR B 1 78 ? -3.023 11.148 13.703 1 96.94 78 THR B O 1
ATOM 1499 N N . PRO B 1 79 ? -4.859 11.969 14.773 1 96.88 79 PRO B N 1
ATOM 1500 C CA . PRO B 1 79 ? -4.75 10.906 15.781 1 96.88 79 PRO B CA 1
ATOM 1501 C C . PRO B 1 79 ? -4.84 9.508 15.18 1 96.88 79 PRO B C 1
ATOM 1503 O O . PRO B 1 79 ? -4.109 8.602 15.594 1 96.88 79 PRO B O 1
ATOM 1506 N N . LEU B 1 80 ? -5.672 9.367 14.211 1 94.62 80 LEU B N 1
ATOM 1507 C CA . LEU B 1 80 ? -5.777 8.094 13.508 1 94.62 80 LEU B CA 1
ATOM 1508 C C . LEU B 1 80 ? -4.473 7.766 12.789 1 94.62 80 LEU B C 1
ATOM 1510 O O . LEU B 1 80 ? -4.004 6.625 12.844 1 94.62 80 LEU B O 1
ATOM 1514 N N . GLY B 1 81 ? -3.914 8.742 12.102 1 95 81 GLY B N 1
ATOM 1515 C CA . GLY B 1 81 ? -2.631 8.562 11.438 1 95 81 GLY B CA 1
ATOM 1516 C C . GLY B 1 81 ? -1.528 8.125 12.383 1 95 81 GLY B C 1
ATOM 1517 O O . GLY B 1 81 ? -0.706 7.273 12.039 1 95 81 GLY B O 1
ATOM 1518 N N . LYS B 1 82 ? -1.547 8.68 13.555 1 96.62 82 LYS B N 1
ATOM 1519 C CA . LYS B 1 82 ? -0.549 8.312 14.562 1 96.62 82 LYS B CA 1
ATOM 1520 C C . LYS B 1 82 ? -0.736 6.871 15.023 1 96.62 82 LYS B C 1
ATOM 1522 O O . LYS B 1 82 ? 0.24 6.168 15.289 1 96.62 82 LYS B O 1
ATOM 1527 N N . ARG B 1 83 ? -1.925 6.469 15.094 1 95.06 83 ARG B N 1
ATOM 1528 C CA . ARG B 1 83 ? -2.209 5.098 15.516 1 95.06 83 ARG B CA 1
ATOM 1529 C C . ARG B 1 83 ? -1.747 4.098 14.461 1 95.06 83 ARG B C 1
ATOM 1531 O O . ARG B 1 83 ? -1.587 2.91 14.75 1 95.06 83 ARG B O 1
ATOM 1538 N N . LEU B 1 84 ? -1.527 4.586 13.281 1 92.94 84 LEU B N 1
ATOM 1539 C CA . LEU B 1 84 ? -1.101 3.736 12.18 1 92.94 84 LEU B CA 1
ATOM 1540 C C . LEU B 1 84 ? 0.409 3.527 12.203 1 92.94 84 LEU B C 1
ATOM 1542 O O . LEU B 1 84 ? 0.921 2.584 11.594 1 92.94 84 LEU B O 1
ATOM 1546 N N . LEU B 1 85 ? 1.125 4.305 12.891 1 94.69 85 LEU B N 1
ATOM 1547 C CA . LEU B 1 85 ? 2.582 4.344 12.82 1 94.69 85 LEU B CA 1
ATOM 1548 C C . LEU B 1 85 ? 3.182 3 13.211 1 94.69 85 LEU B C 1
ATOM 1550 O O . LEU B 1 85 ? 4.125 2.525 12.57 1 94.69 85 LEU B O 1
ATOM 1554 N N . PRO B 1 86 ? 2.631 2.336 14.211 1 95.25 86 PRO B N 1
ATOM 1555 C CA . PRO B 1 86 ? 3.213 1.034 14.547 1 95.25 86 PRO B CA 1
ATOM 1556 C C . PRO B 1 86 ? 3.166 0.05 13.375 1 95.25 86 PRO B C 1
ATOM 1558 O O . PRO B 1 86 ? 4.125 -0.691 13.148 1 95.25 86 PRO B O 1
ATOM 1561 N N . LEU B 1 87 ? 2.123 0.025 12.727 1 91 87 LEU B N 1
ATOM 1562 C CA . LEU B 1 87 ? 1.997 -0.837 11.555 1 91 87 LEU B CA 1
ATOM 1563 C C . LEU B 1 87 ? 2.969 -0.411 10.461 1 91 87 LEU B C 1
ATOM 1565 O O . LEU B 1 87 ? 3.584 -1.257 9.805 1 91 87 LEU B O 1
ATOM 1569 N N . ILE B 1 88 ? 3.127 0.807 10.234 1 91.06 88 ILE B N 1
ATOM 1570 C CA . ILE B 1 88 ? 4.051 1.353 9.25 1 91.06 88 ILE B CA 1
ATOM 1571 C C . ILE B 1 88 ? 5.477 0.923 9.586 1 91.06 88 ILE B C 1
ATOM 1573 O O . ILE B 1 88 ? 6.242 0.542 8.695 1 91.06 88 ILE B O 1
ATOM 1577 N N . HIS B 1 89 ? 5.785 0.974 10.82 1 92.56 89 HIS B N 1
ATOM 1578 C CA . HIS B 1 89 ? 7.113 0.542 11.25 1 92.56 89 HIS B CA 1
ATOM 1579 C C . HIS B 1 89 ? 7.324 -0.944 10.977 1 92.56 89 HIS B C 1
ATOM 1581 O O . HIS B 1 89 ? 8.422 -1.361 10.609 1 92.56 89 HIS B O 1
ATOM 1587 N N . GLN B 1 90 ? 6.281 -1.685 11.148 1 91.06 90 GLN B N 1
ATOM 1588 C CA . GLN B 1 90 ? 6.379 -3.111 10.867 1 91.06 90 GLN B CA 1
ATOM 1589 C C . GLN B 1 90 ? 6.598 -3.361 9.375 1 91.06 90 GLN B C 1
ATOM 1591 O O . GLN B 1 90 ? 7.355 -4.254 8.992 1 91.06 90 GLN B O 1
ATOM 1596 N N . ILE B 1 91 ? 5.941 -2.615 8.609 1 87.81 91 ILE B N 1
ATOM 1597 C CA . ILE B 1 91 ? 6.105 -2.73 7.16 1 87.81 91 ILE B CA 1
ATOM 1598 C C . ILE B 1 91 ? 7.539 -2.379 6.773 1 87.81 91 ILE B C 1
ATOM 1600 O O . ILE B 1 91 ? 8.195 -3.133 6.051 1 87.81 91 ILE B O 1
ATOM 1604 N N . LYS B 1 92 ? 7.98 -1.341 7.266 1 86.62 92 LYS B N 1
ATOM 1605 C CA . LYS B 1 92 ? 9.352 -0.916 7.004 1 86.62 92 LYS B CA 1
ATOM 1606 C C . LYS B 1 92 ? 10.352 -1.993 7.418 1 86.62 92 LYS B C 1
ATOM 1608 O O . LYS B 1 92 ? 11.297 -2.287 6.684 1 86.62 92 LYS B O 1
ATOM 1613 N N . GLU B 1 93 ? 10.141 -2.529 8.547 1 90.12 93 GLU B N 1
ATOM 1614 C CA . GLU B 1 93 ? 11.039 -3.559 9.062 1 90.12 93 GLU B CA 1
ATOM 1615 C C . GLU B 1 93 ? 10.992 -4.812 8.195 1 90.12 93 GLU B C 1
ATOM 1617 O O . GLU B 1 93 ? 12.023 -5.441 7.953 1 90.12 93 GLU B O 1
ATOM 1622 N N . TRP B 1 94 ? 9.836 -5.215 7.844 1 89.25 94 TRP B N 1
ATOM 1623 C CA . TRP B 1 94 ? 9.711 -6.379 6.977 1 89.25 94 TRP B CA 1
ATOM 1624 C C . TRP B 1 94 ? 10.484 -6.176 5.676 1 89.25 94 TRP B C 1
ATOM 1626 O O . TRP B 1 94 ? 11.18 -7.082 5.207 1 89.25 94 TRP B O 1
ATOM 1636 N N . ILE B 1 95 ? 10.336 -5.043 5.098 1 85.31 95 ILE B N 1
ATOM 1637 C CA . ILE B 1 95 ? 11.023 -4.742 3.852 1 85.31 95 ILE B CA 1
ATOM 1638 C C . ILE B 1 95 ? 12.539 -4.816 4.07 1 85.31 95 ILE B C 1
ATOM 1640 O O . ILE B 1 95 ? 13.258 -5.402 3.26 1 85.31 95 ILE B O 1
ATOM 1644 N N . ARG B 1 96 ? 12.945 -4.203 5.141 1 85.88 96 ARG B N 1
ATOM 1645 C CA . ARG B 1 96 ? 14.367 -4.207 5.473 1 85.88 96 ARG B CA 1
ATOM 1646 C C . ARG B 1 96 ? 14.883 -5.633 5.652 1 85.88 96 ARG B C 1
ATOM 1648 O O . ARG B 1 96 ? 15.961 -5.973 5.164 1 85.88 96 ARG B O 1
ATOM 1655 N N . GLU B 1 97 ? 14.141 -6.449 6.289 1 89.69 97 GLU B N 1
ATOM 1656 C CA . GLU B 1 97 ? 14.555 -7.805 6.633 1 89.69 97 GLU B CA 1
ATOM 1657 C C . GLU B 1 97 ? 14.57 -8.711 5.402 1 89.69 97 GLU B C 1
ATOM 1659 O O . GLU B 1 97 ? 15.281 -9.711 5.367 1 89.69 97 GLU B O 1
ATOM 1664 N N . ASN B 1 98 ? 13.734 -8.383 4.426 1 88.56 98 ASN B N 1
ATOM 1665 C CA . ASN B 1 98 ? 13.609 -9.258 3.266 1 88.56 98 ASN B CA 1
ATOM 1666 C C . ASN B 1 98 ? 14.117 -8.586 1.995 1 88.56 98 ASN B C 1
ATOM 1668 O O . ASN B 1 98 ? 13.797 -9.016 0.887 1 88.56 98 ASN B O 1
ATOM 1672 N N . LYS B 1 99 ? 14.859 -7.59 2.131 1 83.62 99 LYS B N 1
ATOM 1673 C CA . LYS B 1 99 ? 15.312 -6.758 1.022 1 83.62 99 LYS B CA 1
ATOM 1674 C C . LYS B 1 99 ? 16.094 -7.582 -0.001 1 83.62 99 LYS B C 1
ATOM 1676 O O . LYS B 1 99 ? 15.961 -7.363 -1.208 1 83.62 99 LYS B O 1
ATOM 1681 N N . ASP B 1 100 ? 16.922 -8.547 0.388 1 84.88 100 ASP B N 1
ATOM 1682 C CA . ASP B 1 100 ? 17.75 -9.344 -0.508 1 84.88 100 ASP B CA 1
ATOM 1683 C C . ASP B 1 100 ? 16.891 -10.234 -1.403 1 84.88 100 ASP B C 1
ATOM 1685 O O . ASP B 1 100 ? 17.219 -10.445 -2.574 1 84.88 100 ASP B O 1
ATOM 1689 N N . GLU B 1 101 ? 15.836 -10.742 -0.836 1 85.81 101 GLU B N 1
ATOM 1690 C CA . GLU B 1 101 ? 14.961 -11.625 -1.605 1 85.81 101 GLU B CA 1
ATOM 1691 C C . GLU B 1 101 ? 14.023 -10.828 -2.5 1 85.81 101 GLU B C 1
ATOM 1693 O O . GLU B 1 101 ? 13.531 -11.344 -3.508 1 85.81 101 GLU B O 1
ATOM 1698 N N . LEU B 1 102 ? 13.703 -9.617 -2.129 1 81.44 102 LEU B N 1
ATOM 1699 C CA . LEU B 1 102 ? 12.82 -8.773 -2.922 1 81.44 102 LEU B CA 1
ATOM 1700 C C . LEU B 1 102 ? 13.5 -8.328 -4.211 1 81.44 102 LEU B C 1
ATOM 1702 O O . LEU B 1 102 ? 12.836 -8.125 -5.23 1 81.44 102 LEU B O 1
ATOM 1706 N N . GLU B 1 103 ? 14.758 -8.055 -4.207 1 70.25 103 GLU B N 1
ATOM 1707 C CA . GLU B 1 103 ? 15.539 -7.582 -5.348 1 70.25 103 GLU B CA 1
ATOM 1708 C C . GLU B 1 103 ? 15.812 -8.719 -6.332 1 70.25 103 GLU B C 1
ATOM 1710 O O . GLU B 1 103 ? 15.961 -8.477 -7.535 1 70.25 103 GLU B O 1
ATOM 1715 N N . ASN B 1 104 ? 15.828 -10.078 -5.84 1 60.5 104 ASN B N 1
ATOM 1716 C CA . ASN B 1 104 ? 16.297 -11.172 -6.688 1 60.5 104 ASN B CA 1
ATOM 1717 C C . ASN B 1 104 ? 15.141 -11.906 -7.355 1 60.5 104 ASN B C 1
ATOM 1719 O O . ASN B 1 104 ? 14.117 -12.172 -6.719 1 60.5 104 ASN B O 1
#

Secondary structure (DSSP, 8-state):
-HHHHHHHHHHHHHT-TTHHHHHHHTSSS-EEHHHHHHHH-S--HHHHHHHHHHHHHTTSEEEEEEGGGSSEEEEEE-HHHHHHHHHHHHHHHHHHHTHHHHH-/-HHHHHHHHHHHHHT-TTHHHHHHHTSSS-EEHHHHHHHH-S--HHHHHHHHHHHHHTTSEEEEEEGGGSSEEEEEE-HHHHHHHHHHHHHHHHHHHTHHHHH-

InterPro domains:
  IPR002577 Helix-turn-helix, HxlR type [PF01638] (16-101)
  IPR002577 Helix-turn-helix, HxlR type [PS51118] (4-103)
  IPR036388 Winged helix-like DNA-binding domain superfamily [G3DSA:1.10.10.10] (2-104)
  IPR036390 Winged helix DNA-binding domain superfamily [SSF46785] (14-102)

Sequence (208 aa):
MENETYLRKLALPLLGKWSVFILLTLEKEEMYFAQIERTLGSISRKVLTQSLNDLIEINILYKRGKASTGHKTYYGLTPLGKRLLPLIHQIKEWIRENKDELENMENETYLRKLALPLLGKWSVFILLTLEKEEMYFAQIERTLGSISRKVLTQSLNDLIEINILYKRGKASTGHKTYYGLTPLGKRLLPLIHQIKEWIRENKDELEN

Foldseek 3Di:
DVVVVVVCLLVVLCPDPCNLVLLVQQQPHKDWLVSSCVSVDPDDSVRSVVSQVSCVVNQQKDWDDDVVVPPTIIMHGDPVVNVCNVVSVVVVVVCVVCVVVVVD/DVVVVVVCLLVVLCPDPCNLVLLVQQQPHKDWLVSSCVSVDPDDSVRSVVSQVSCVVNQQKDWDDDVVVPDTIIMHGDPVVNVCNVVSVVVVVVCVVCVVVVVD